Protein AF-A0A4Z1B944-F1 (afdb_monomer)

Structure (mmCIF, N/CA/C/O backbone):
data_AF-A0A4Z1B944-F1
#
_entry.id   AF-A0A4Z1B944-F1
#
loop_
_atom_site.group_PDB
_atom_site.id
_atom_site.type_symbol
_atom_site.label_atom_id
_atom_site.label_alt_id
_atom_site.label_comp_id
_atom_site.label_asym_id
_atom_site.label_entity_id
_atom_site.label_seq_id
_atom_site.pdbx_PDB_ins_code
_atom_site.Cartn_x
_atom_site.Cartn_y
_atom_site.Cartn_z
_atom_site.occupancy
_atom_site.B_iso_or_equiv
_atom_site.auth_seq_id
_atom_site.auth_comp_id
_atom_site.auth_asym_id
_atom_site.auth_atom_id
_atom_site.pdbx_PDB_model_num
ATOM 1 N N . MET A 1 1 ? 52.111 21.636 -16.988 1.00 40.91 1 MET A N 1
ATOM 2 C CA . MET A 1 1 ? 52.783 22.105 -15.747 1.00 40.91 1 MET A CA 1
ATOM 3 C C . MET A 1 1 ? 52.679 23.629 -15.732 1.00 40.91 1 MET A C 1
ATOM 5 O O . MET A 1 1 ? 53.095 24.217 -16.707 1.00 40.91 1 MET A O 1
ATOM 9 N N . ARG A 1 2 ? 52.108 24.348 -14.763 1.00 42.19 2 ARG A N 1
ATOM 10 C CA . ARG A 1 2 ? 51.912 24.125 -13.325 1.00 42.19 2 ARG A CA 1
ATOM 11 C C . ARG A 1 2 ? 50.627 24.840 -12.869 1.00 42.19 2 ARG A C 1
ATOM 13 O O . ARG A 1 2 ? 50.362 25.952 -13.312 1.00 42.19 2 ARG A O 1
ATOM 20 N N . LEU A 1 3 ? 49.875 24.197 -11.973 1.00 45.84 3 LEU A N 1
ATOM 21 C CA . LEU A 1 3 ? 48.738 24.777 -11.255 1.00 45.84 3 LEU A CA 1
ATOM 22 C C . LEU A 1 3 ? 49.198 25.938 -10.361 1.00 45.84 3 LEU A C 1
ATOM 24 O O . LEU A 1 3 ? 50.212 25.815 -9.671 1.00 45.84 3 LEU A O 1
ATOM 28 N N . LYS A 1 4 ? 48.393 27.000 -10.280 1.00 50.50 4 LYS A N 1
ATOM 29 C CA . LYS A 1 4 ? 48.395 27.913 -9.133 1.00 50.50 4 LYS A CA 1
ATOM 30 C C . LYS A 1 4 ? 47.084 27.735 -8.374 1.00 50.50 4 LYS A C 1
ATOM 32 O O . LYS A 1 4 ? 46.010 28.008 -8.894 1.00 50.50 4 LYS A O 1
ATOM 37 N N . LYS A 1 5 ? 47.222 27.202 -7.161 1.00 49.44 5 LYS A N 1
ATOM 38 C CA . LYS A 1 5 ? 46.188 27.091 -6.133 1.00 49.44 5 LYS A CA 1
ATOM 39 C C . LYS A 1 5 ? 45.919 28.485 -5.565 1.00 49.44 5 LYS A C 1
ATOM 41 O O . LYS A 1 5 ? 46.875 29.190 -5.248 1.00 49.44 5 LYS A O 1
ATOM 46 N N . LEU A 1 6 ? 44.653 28.835 -5.373 1.00 57.84 6 LEU A N 1
ATOM 47 C CA . LEU A 1 6 ? 44.250 29.853 -4.410 1.00 57.84 6 LEU A CA 1
ATOM 48 C C . LEU A 1 6 ? 43.337 29.176 -3.390 1.00 57.84 6 LEU A C 1
ATOM 50 O O . LEU A 1 6 ? 42.344 28.549 -3.746 1.00 57.84 6 LEU A O 1
ATOM 54 N N . LEU A 1 7 ? 43.792 29.229 -2.141 1.00 48.97 7 LEU A N 1
ATOM 55 C CA . LEU A 1 7 ? 43.131 28.720 -0.950 1.00 48.97 7 LEU A CA 1
ATOM 56 C C . LEU A 1 7 ? 41.884 29.554 -0.647 1.00 48.97 7 LEU A C 1
ATOM 58 O O . LEU A 1 7 ? 41.978 30.772 -0.511 1.00 48.97 7 LEU A O 1
ATOM 62 N N . SER A 1 8 ? 40.751 28.881 -0.474 1.00 58.03 8 SER A N 1
ATOM 63 C CA . SER A 1 8 ? 39.552 29.439 0.150 1.00 58.03 8 SER A CA 1
ATOM 64 C C . SER A 1 8 ? 39.583 29.100 1.640 1.00 58.03 8 SER A C 1
ATOM 66 O O . SER A 1 8 ? 39.723 27.937 2.015 1.00 58.03 8 SER A O 1
ATOM 68 N N . ILE A 1 9 ? 39.501 30.133 2.473 1.00 52.28 9 ILE A N 1
ATOM 69 C CA . ILE A 1 9 ? 39.385 30.059 3.931 1.00 52.28 9 ILE A CA 1
ATOM 70 C C . ILE A 1 9 ? 37.913 30.292 4.310 1.00 52.28 9 ILE A C 1
ATOM 72 O O . ILE A 1 9 ? 37.247 31.109 3.673 1.00 52.28 9 ILE A O 1
ATOM 76 N N . SER A 1 10 ? 37.494 29.621 5.393 1.00 48.88 10 SER A N 1
ATOM 77 C CA . SER A 1 10 ? 36.241 29.756 6.168 1.00 48.88 10 SER A CA 1
ATOM 78 C C . SER A 1 10 ? 35.060 28.913 5.662 1.00 48.88 10 SER A C 1
ATOM 80 O O . SER A 1 10 ? 34.832 28.826 4.468 1.00 48.88 10 SER A O 1
ATOM 82 N N . LEU A 1 11 ? 34.250 28.260 6.504 1.00 43.88 11 LEU A N 1
ATOM 83 C CA . LEU A 1 11 ? 33.809 28.645 7.846 1.00 43.88 11 LEU A CA 1
ATOM 84 C C . LEU A 1 11 ? 33.326 27.404 8.639 1.00 43.88 11 LEU A C 1
ATOM 86 O O . LEU A 1 11 ? 32.812 26.450 8.063 1.00 43.88 11 LEU A O 1
ATOM 90 N N . LEU A 1 12 ? 33.519 27.447 9.957 1.00 50.91 12 LEU A N 1
ATOM 91 C CA . LEU A 1 12 ? 33.160 26.447 10.972 1.00 50.91 12 LEU A CA 1
ATOM 92 C C . LEU A 1 12 ? 31.672 26.062 10.979 1.00 50.91 12 LEU A C 1
ATOM 94 O O . LEU A 1 12 ? 30.830 26.938 10.836 1.00 50.91 12 LEU A O 1
ATOM 98 N N . LEU A 1 13 ? 31.370 24.808 11.336 1.00 44.41 13 LEU A N 1
ATOM 99 C CA . LEU A 1 13 ? 30.274 24.476 12.256 1.00 44.41 13 LEU A CA 1
ATOM 100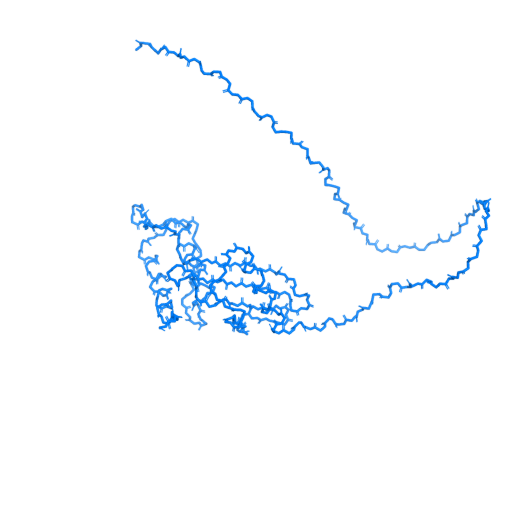 C C . LEU A 1 13 ? 30.608 23.151 12.967 1.00 44.41 13 LEU A C 1
ATOM 102 O O . LEU A 1 13 ? 30.476 22.062 12.416 1.00 44.41 13 LEU A O 1
ATOM 106 N N . SER A 1 14 ? 31.103 23.253 14.196 1.00 57.88 14 SER A N 1
ATOM 107 C CA . SER A 1 14 ? 31.238 22.128 15.118 1.00 57.88 14 SER A CA 1
ATOM 108 C C . SER A 1 14 ? 29.861 21.774 15.671 1.00 57.88 14 SER A C 1
ATOM 110 O O . SER A 1 14 ? 29.307 22.529 16.471 1.00 57.88 14 SER A O 1
ATOM 112 N N . VAL A 1 15 ? 29.319 20.631 15.255 1.00 56.72 15 VAL A N 1
ATOM 113 C CA . VAL A 1 15 ? 28.165 20.018 15.915 1.00 56.72 15 VAL A CA 1
ATOM 114 C C . VAL A 1 15 ? 28.678 19.236 17.121 1.00 56.72 15 VAL A C 1
ATOM 116 O O . VAL A 1 15 ? 29.420 18.265 16.985 1.00 56.72 15 VAL A O 1
ATOM 119 N N . PHE A 1 16 ? 28.295 19.707 18.305 1.00 47.66 16 PHE A N 1
ATOM 120 C CA . PHE A 1 16 ? 28.357 18.959 19.553 1.00 47.66 16 PHE A CA 1
ATOM 121 C C . PHE A 1 16 ? 27.525 17.676 19.408 1.00 47.66 16 PHE A C 1
ATOM 123 O O . PHE A 1 16 ? 26.306 17.743 19.267 1.00 47.66 16 PHE A O 1
ATOM 130 N N . LEU A 1 17 ? 28.170 16.510 19.471 1.00 46.44 17 LEU A N 1
ATOM 131 C CA . LEU A 1 17 ? 27.491 15.245 19.745 1.00 46.44 17 LEU A CA 1
ATOM 132 C C . LEU A 1 17 ? 27.336 15.123 21.263 1.00 46.44 17 LEU A C 1
ATOM 134 O O . LEU A 1 17 ? 28.239 14.667 21.959 1.00 46.44 17 LEU A O 1
ATOM 138 N N . GLY A 1 18 ? 26.200 15.597 21.765 1.00 42.88 18 GLY A N 1
ATOM 139 C CA . GLY A 1 18 ? 25.709 15.304 23.105 1.00 42.88 18 GLY A CA 1
ATOM 140 C C . GLY A 1 18 ? 24.443 14.461 23.001 1.00 42.88 18 GLY A C 1
ATOM 141 O O . GLY A 1 18 ? 23.382 14.993 22.697 1.00 42.88 18 GLY A O 1
ATOM 142 N N . ALA A 1 19 ? 24.568 13.160 23.240 1.00 37.91 19 ALA A N 1
ATOM 143 C CA . ALA A 1 19 ? 23.482 12.259 23.626 1.00 37.91 19 ALA A CA 1
ATOM 144 C C . ALA A 1 19 ? 24.156 11.102 24.381 1.00 37.91 19 ALA A C 1
ATOM 146 O O . ALA A 1 19 ? 24.965 10.380 23.809 1.00 37.91 19 ALA A O 1
ATOM 147 N N . CYS A 1 20 ? 24.138 11.147 25.712 1.00 44.53 20 CYS A N 1
ATOM 148 C CA . CYS A 1 20 ? 23.136 10.498 26.562 1.00 44.53 20 CYS A CA 1
ATOM 149 C C . CYS A 1 20 ? 23.280 8.974 26.520 1.00 44.53 20 CYS A C 1
ATOM 151 O O . CYS A 1 20 ? 22.846 8.316 25.578 1.00 44.53 20 CYS A O 1
ATOM 153 N N . ASP A 1 21 ? 23.901 8.460 27.582 1.00 32.16 21 ASP A N 1
ATOM 154 C CA . ASP A 1 21 ? 23.993 7.053 27.942 1.00 32.16 21 ASP A CA 1
ATOM 155 C C . ASP A 1 21 ? 22.630 6.358 27.813 1.00 32.16 21 ASP A C 1
ATOM 157 O O . ASP A 1 21 ? 21.693 6.634 28.565 1.00 32.16 21 ASP A O 1
ATOM 161 N N . ILE A 1 22 ? 22.522 5.418 26.874 1.00 40.22 22 ILE A N 1
ATOM 162 C CA . ILE A 1 22 ? 21.439 4.436 26.870 1.00 40.22 22 ILE A CA 1
ATOM 163 C C . ILE A 1 22 ? 21.861 3.331 27.840 1.00 40.22 22 ILE A C 1
ATOM 165 O O . ILE A 1 22 ? 22.615 2.421 27.498 1.00 40.22 22 ILE A O 1
ATOM 169 N N . ASN A 1 23 ? 21.385 3.443 29.078 1.00 33.53 23 ASN A N 1
ATOM 170 C CA . ASN A 1 23 ? 21.463 2.389 30.079 1.00 33.53 23 ASN A CA 1
ATOM 171 C C . ASN A 1 23 ? 20.449 1.291 29.721 1.00 33.53 23 ASN A C 1
ATOM 173 O O . ASN A 1 23 ? 19.260 1.405 30.018 1.00 33.53 23 ASN A O 1
ATOM 177 N N . ILE A 1 24 ? 20.910 0.240 29.043 1.00 39.97 24 ILE A N 1
ATOM 178 C CA . ILE A 1 24 ? 20.121 -0.975 28.829 1.00 39.97 24 ILE A CA 1
ATOM 179 C C . ILE A 1 24 ? 20.246 -1.812 30.104 1.00 39.97 24 ILE A C 1
ATOM 181 O O . ILE A 1 24 ? 21.162 -2.627 30.228 1.00 39.97 24 ILE A O 1
ATOM 185 N N . ASN A 1 25 ? 19.335 -1.612 31.058 1.00 33.44 25 ASN A N 1
ATOM 186 C CA . ASN A 1 25 ? 19.189 -2.555 32.159 1.00 33.44 25 ASN A CA 1
ATOM 187 C C . ASN A 1 25 ? 18.449 -3.799 31.645 1.00 33.44 25 ASN A C 1
ATOM 189 O O . ASN A 1 25 ? 17.226 -3.821 31.510 1.00 33.44 25 ASN A O 1
ATOM 193 N N . LEU A 1 26 ? 19.231 -4.815 31.287 1.00 40.50 26 LEU A N 1
ATOM 194 C CA . LEU A 1 26 ? 18.768 -6.149 30.938 1.00 40.50 26 LEU A CA 1
ATOM 195 C C . LEU A 1 26 ? 18.626 -6.968 32.227 1.00 40.50 26 LEU A C 1
ATOM 197 O O . LEU A 1 26 ? 19.479 -7.802 32.535 1.00 40.50 26 LEU A O 1
ATOM 201 N N . ASP A 1 27 ? 17.540 -6.757 32.967 1.00 34.81 27 ASP A N 1
ATOM 202 C CA . ASP A 1 27 ? 17.209 -7.619 34.100 1.00 34.81 27 ASP A CA 1
ATOM 203 C C . ASP A 1 27 ? 16.573 -8.924 33.598 1.00 34.81 27 ASP A C 1
ATOM 205 O O . ASP A 1 27 ? 15.367 -9.065 33.397 1.00 34.81 27 ASP A O 1
ATOM 209 N N . LYS A 1 28 ? 17.438 -9.923 33.403 1.00 40.78 28 LYS A N 1
ATOM 210 C CA . LYS A 1 28 ? 17.075 -11.331 33.577 1.00 40.78 28 LYS A CA 1
ATOM 211 C C . LYS A 1 28 ? 16.756 -11.533 35.052 1.00 40.78 28 LYS A C 1
ATOM 213 O O . LYS A 1 28 ? 17.657 -11.391 35.871 1.00 40.78 28 LYS A O 1
ATOM 218 N N . ASN A 1 29 ? 15.567 -12.031 35.384 1.00 32.91 29 ASN A N 1
ATOM 219 C CA . ASN A 1 29 ? 15.458 -12.817 36.606 1.00 32.91 29 ASN A CA 1
ATOM 220 C C . ASN A 1 29 ? 14.535 -14.029 36.477 1.00 32.91 29 ASN A C 1
ATOM 222 O O . ASN A 1 29 ? 13.344 -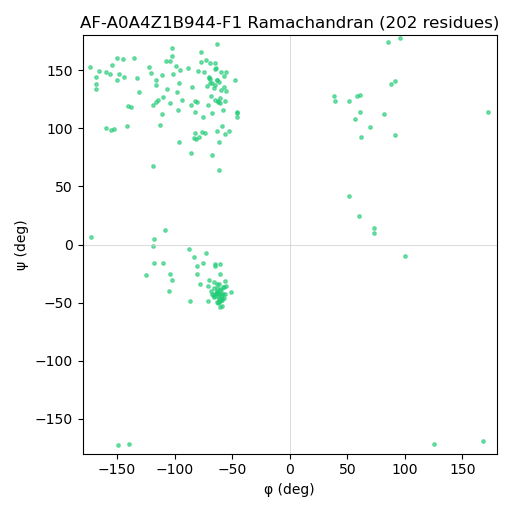13.934 36.193 1.00 32.91 29 ASN A O 1
ATOM 226 N N . LYS A 1 30 ? 15.166 -15.186 36.692 1.00 33.06 30 LYS A N 1
ATOM 227 C CA . LYS A 1 30 ? 14.568 -16.473 37.037 1.00 33.06 30 LYS A CA 1
ATOM 228 C C . LYS A 1 30 ? 14.374 -16.502 38.559 1.00 33.06 30 LYS A C 1
ATOM 230 O O . LYS A 1 30 ? 15.312 -16.187 39.272 1.00 33.06 30 LYS A O 1
ATOM 235 N N . ASN A 1 31 ? 13.195 -16.964 38.977 1.00 30.42 31 ASN A N 1
ATOM 236 C CA . ASN A 1 31 ? 12.833 -17.726 40.185 1.00 30.42 31 ASN A CA 1
ATOM 237 C C . ASN A 1 31 ? 13.472 -17.451 41.567 1.00 30.42 31 ASN A C 1
ATOM 239 O O . ASN A 1 31 ? 14.672 -17.606 41.747 1.00 30.42 31 ASN A O 1
ATOM 243 N N . ASN A 1 32 ? 12.552 -17.262 42.531 1.00 35.16 32 ASN A N 1
ATOM 244 C CA . ASN A 1 32 ? 12.474 -17.751 43.924 1.00 35.16 32 ASN A CA 1
ATOM 245 C C . ASN A 1 32 ? 13.743 -17.825 44.792 1.00 35.16 32 ASN A C 1
ATOM 247 O O . ASN A 1 32 ? 14.625 -18.628 44.523 1.00 35.16 32 ASN A O 1
ATOM 251 N N . ASP A 1 33 ? 13.711 -17.160 45.957 1.00 29.45 33 ASP A N 1
ATOM 252 C CA . ASP A 1 33 ? 13.521 -17.857 47.244 1.00 29.45 33 ASP A CA 1
ATOM 253 C C . ASP A 1 33 ? 13.354 -16.905 48.450 1.00 29.45 33 ASP A C 1
ATOM 255 O O . ASP A 1 33 ? 13.816 -15.766 48.466 1.00 29.45 33 ASP A O 1
ATOM 259 N N . ASN A 1 34 ? 12.639 -17.415 49.458 1.00 34.81 34 ASN A N 1
ATOM 260 C CA . ASN A 1 34 ? 12.283 -16.810 50.747 1.00 34.81 34 ASN A CA 1
ATOM 261 C C . ASN A 1 34 ? 13.479 -16.634 51.711 1.00 34.81 34 ASN A C 1
ATOM 263 O O . ASN A 1 34 ? 14.240 -17.584 51.870 1.00 34.81 34 ASN A O 1
ATOM 267 N N . ASN A 1 35 ? 13.544 -15.529 52.480 1.00 29.84 35 ASN A N 1
ATOM 268 C CA . ASN A 1 35 ? 13.638 -15.522 53.966 1.00 29.84 35 ASN A CA 1
ATOM 269 C C . ASN A 1 35 ? 13.881 -14.112 54.576 1.00 29.84 35 ASN A C 1
ATOM 271 O O . ASN A 1 35 ? 14.939 -13.522 54.410 1.00 29.84 35 ASN A O 1
ATOM 275 N N . THR A 1 36 ? 12.883 -13.620 55.316 1.00 29.28 36 THR A N 1
ATOM 276 C CA . THR A 1 36 ? 12.874 -13.343 56.775 1.00 29.28 36 THR A CA 1
ATOM 277 C C . THR A 1 36 ? 13.974 -12.502 57.483 1.00 29.28 36 THR A C 1
ATOM 279 O O . THR A 1 36 ? 15.119 -12.919 57.593 1.00 29.28 36 THR A O 1
ATOM 282 N N . GLN A 1 37 ? 13.479 -11.438 58.159 1.00 28.20 37 GLN A N 1
ATOM 283 C CA . GLN A 1 37 ? 13.864 -10.810 59.461 1.00 28.20 37 GLN A CA 1
ATOM 284 C C . GLN A 1 37 ? 15.050 -9.816 59.559 1.00 28.20 37 GLN A C 1
ATOM 286 O O . GLN A 1 37 ? 16.200 -10.171 59.358 1.00 28.20 37 GLN A O 1
ATOM 291 N N . GLN A 1 38 ? 14.738 -8.531 59.841 1.00 27.83 38 GLN A N 1
ATOM 292 C CA . GLN A 1 38 ? 14.872 -7.783 61.134 1.00 27.83 38 GLN A CA 1
ATOM 293 C C . GLN A 1 38 ? 16.233 -7.054 61.260 1.00 27.83 38 GLN A C 1
ATOM 295 O O . GLN A 1 38 ? 17.243 -7.603 60.864 1.00 27.83 38 GLN A O 1
ATOM 300 N N . ASN A 1 39 ? 16.405 -5.833 61.786 1.00 27.39 39 ASN A N 1
ATOM 301 C CA . ASN A 1 39 ? 15.624 -4.972 62.680 1.00 27.39 39 ASN A CA 1
ATOM 302 C C . ASN A 1 39 ? 16.197 -3.526 62.643 1.00 27.39 39 ASN A C 1
ATOM 304 O O . ASN A 1 39 ? 17.407 -3.376 62.536 1.00 27.39 39 ASN A O 1
ATOM 308 N N . GLN A 1 40 ? 15.317 -2.530 62.852 1.00 30.03 40 GLN A N 1
ATOM 309 C CA . GLN A 1 40 ? 15.469 -1.286 63.657 1.00 30.03 40 GLN A CA 1
ATOM 310 C C . GLN A 1 40 ? 16.610 -0.291 63.312 1.00 30.03 40 GLN A C 1
ATOM 312 O O . GLN A 1 40 ? 17.776 -0.641 63.274 1.00 30.03 40 GLN A O 1
ATOM 317 N N . GLN A 1 41 ? 16.351 1.009 63.114 1.00 30.34 41 GLN A N 1
ATOM 318 C CA . GLN A 1 41 ? 15.897 1.942 64.157 1.00 30.34 41 GLN A CA 1
ATOM 319 C C . GLN A 1 41 ? 15.141 3.166 63.608 1.00 30.34 41 GLN A C 1
ATOM 321 O O . GLN A 1 41 ? 15.429 3.687 62.534 1.00 30.34 41 GLN A O 1
ATOM 326 N N . GLN A 1 42 ? 14.176 3.605 64.418 1.00 29.70 42 GLN A N 1
ATOM 327 C CA . GLN A 1 42 ? 13.263 4.734 64.249 1.00 29.70 42 GLN A CA 1
ATOM 328 C C . GLN A 1 42 ? 13.833 6.055 64.788 1.00 29.70 42 GLN A C 1
ATOM 330 O O . GLN A 1 42 ? 14.473 6.053 65.836 1.00 29.70 42 GLN A O 1
ATOM 335 N N . THR A 1 43 ? 13.379 7.161 64.188 1.00 25.70 43 THR A N 1
ATOM 336 C CA . THR A 1 43 ? 12.860 8.367 64.880 1.00 25.70 43 THR A CA 1
ATOM 337 C C . THR A 1 43 ? 11.989 9.141 63.866 1.00 25.70 43 THR A C 1
ATOM 339 O O . THR A 1 43 ? 12.506 9.603 62.857 1.00 25.70 43 THR A O 1
ATOM 342 N N . SER A 1 44 ? 10.649 9.042 63.883 1.00 27.45 44 SER A N 1
ATOM 343 C CA . SER A 1 44 ? 9.650 9.808 64.679 1.00 27.45 44 SER A CA 1
ATOM 344 C C . SER A 1 44 ? 9.687 11.319 64.368 1.00 27.45 44 SER A C 1
ATOM 346 O O . SER A 1 44 ? 10.687 11.962 64.655 1.00 27.45 44 SER A O 1
ATOM 348 N N . ASN A 1 45 ? 8.659 11.958 63.784 1.00 26.62 45 ASN A N 1
ATOM 349 C CA . ASN A 1 45 ? 7.306 12.102 64.344 1.00 26.62 45 ASN A CA 1
ATOM 350 C C . ASN A 1 45 ? 6.247 12.640 63.345 1.00 26.62 45 ASN A C 1
ATOM 352 O O . ASN A 1 45 ? 6.526 13.597 62.633 1.00 26.62 45 ASN A O 1
ATOM 356 N N . ASN A 1 46 ? 5.020 12.102 63.494 1.00 28.69 46 ASN A N 1
ATOM 357 C CA . ASN A 1 46 ? 3.675 12.719 63.394 1.00 28.69 46 ASN A CA 1
ATOM 358 C C . ASN A 1 46 ? 3.225 13.357 62.054 1.00 28.69 46 ASN A C 1
ATOM 360 O O . ASN A 1 46 ? 3.888 14.237 61.537 1.00 28.69 46 ASN A O 1
ATOM 364 N N . GLN A 1 47 ? 2.054 13.054 61.469 1.00 28.73 47 GLN A N 1
ATOM 365 C CA . GLN A 1 47 ? 0.781 12.602 62.053 1.00 28.73 47 GLN A CA 1
ATOM 366 C C . GLN A 1 47 ? -0.203 12.109 60.954 1.00 28.73 47 GLN A C 1
ATOM 368 O O . GLN A 1 47 ? -0.360 12.776 59.940 1.00 28.73 47 GLN A O 1
ATOM 373 N N . ASN A 1 48 ? -0.886 10.987 61.241 1.00 25.66 48 ASN A N 1
ATOM 374 C CA . ASN A 1 48 ? -2.248 10.552 60.853 1.00 25.66 48 ASN A CA 1
ATOM 375 C C . ASN A 1 48 ? -2.678 10.456 59.369 1.00 25.66 48 ASN A C 1
ATOM 377 O O . ASN A 1 48 ? -2.842 11.450 58.678 1.00 25.66 48 ASN A O 1
ATOM 381 N N . GLN A 1 49 ? -2.833 9.229 58.845 1.00 28.33 49 GLN A N 1
ATOM 382 C CA . GLN A 1 49 ? -4.047 8.367 58.852 1.00 28.33 49 GLN A CA 1
ATOM 383 C C . GLN A 1 49 ? -4.929 8.585 57.605 1.00 28.33 49 GLN A C 1
ATOM 385 O O . GLN A 1 49 ? -5.812 9.430 57.607 1.00 28.33 49 GLN A O 1
ATOM 390 N N . ASN A 1 50 ? -4.755 7.776 56.556 1.00 31.08 50 ASN A N 1
ATOM 391 C CA . ASN A 1 50 ? -5.535 6.547 56.392 1.00 31.08 50 ASN A CA 1
ATOM 392 C C . ASN A 1 50 ? -4.919 5.688 55.280 1.00 31.08 50 ASN A C 1
ATOM 394 O O . ASN A 1 50 ? -4.535 6.185 54.224 1.00 31.08 50 ASN A O 1
ATOM 398 N N . VAL A 1 51 ? -4.786 4.401 55.569 1.00 33.81 51 VAL A N 1
ATOM 399 C CA . VAL A 1 51 ? -4.313 3.376 54.647 1.00 33.81 51 VAL A CA 1
ATOM 400 C C . VAL A 1 51 ? -5.497 2.953 53.796 1.00 33.81 51 VAL A C 1
ATOM 402 O O . VAL A 1 51 ? -6.474 2.456 54.337 1.00 33.81 51 VAL A O 1
ATOM 405 N N . GLU A 1 52 ? -5.366 3.054 52.482 1.00 32.12 52 GLU A N 1
ATOM 406 C CA . GLU A 1 52 ? -5.781 1.958 51.618 1.00 32.12 52 GLU A CA 1
ATOM 407 C C . GLU A 1 52 ? -4.761 1.859 50.491 1.00 32.12 52 GLU A C 1
ATOM 409 O O . GLU A 1 52 ? -4.697 2.670 49.569 1.00 32.12 52 GLU A O 1
ATOM 414 N N . ASN A 1 53 ? -3.882 0.870 50.661 1.00 32.69 53 ASN A N 1
ATOM 415 C CA . ASN A 1 53 ? -3.063 0.303 49.609 1.00 32.69 53 ASN A CA 1
ATOM 416 C C . ASN A 1 53 ? -4.007 -0.086 48.470 1.00 32.69 53 ASN A C 1
ATOM 418 O O . ASN A 1 53 ? -4.618 -1.157 48.501 1.00 32.69 53 ASN A O 1
ATOM 422 N N . GLY A 1 54 ? -4.110 0.783 47.469 1.00 32.03 54 GLY A N 1
ATOM 423 C CA . GLY A 1 54 ? -4.546 0.397 46.143 1.00 32.03 54 GLY A CA 1
ATOM 424 C C . GLY A 1 54 ? -3.533 -0.609 45.626 1.00 32.03 54 GLY A C 1
ATOM 425 O O . GLY A 1 54 ? -2.528 -0.247 45.021 1.00 32.03 54 GLY A O 1
ATOM 426 N N . THR A 1 55 ? -3.775 -1.881 45.925 1.00 36.44 55 THR A N 1
ATOM 427 C CA . THR A 1 55 ? -3.268 -2.986 45.128 1.00 36.44 55 THR A CA 1
ATOM 428 C C . THR A 1 55 ? -3.554 -2.597 43.688 1.00 36.44 55 THR A C 1
ATOM 430 O O . THR A 1 55 ? -4.710 -2.440 43.298 1.00 36.44 55 THR A O 1
ATOM 433 N N . SER A 1 56 ? -2.503 -2.352 42.904 1.00 41.03 56 SER A N 1
ATOM 434 C CA . SER A 1 56 ? -2.619 -2.277 41.454 1.00 41.03 56 SER A CA 1
ATOM 435 C C . SER A 1 56 ? -2.955 -3.686 40.994 1.00 41.03 56 SER A C 1
ATOM 437 O O . SER A 1 56 ? -2.101 -4.460 40.572 1.00 41.03 56 SER A O 1
ATOM 439 N N . GLN A 1 57 ? -4.216 -4.048 41.195 1.00 36.22 57 GLN A N 1
ATOM 440 C CA . GLN A 1 57 ? -4.849 -5.164 40.553 1.00 36.22 57 GLN A CA 1
ATOM 441 C C . GLN A 1 57 ? -4.719 -4.813 39.080 1.00 36.22 57 GLN A C 1
ATOM 443 O O . GLN A 1 57 ? -5.363 -3.888 38.587 1.00 36.22 57 GLN A O 1
ATOM 448 N N . SER A 1 58 ? -3.761 -5.459 38.417 1.00 39.25 58 SER A N 1
ATOM 449 C CA . SER A 1 58 ? -3.744 -5.528 36.970 1.00 39.25 58 SER A CA 1
ATOM 450 C C . SER A 1 58 ? -5.097 -6.122 36.614 1.00 39.25 58 SER A C 1
ATOM 452 O O . SER A 1 58 ? -5.330 -7.324 36.746 1.00 39.25 58 SER A O 1
ATOM 454 N N . ASN A 1 59 ? -6.047 -5.239 36.315 1.00 36.41 59 ASN A N 1
ATOM 455 C CA . ASN A 1 59 ? -7.279 -5.623 35.686 1.00 36.41 59 ASN A CA 1
ATOM 456 C C . ASN A 1 59 ? -6.824 -6.169 34.341 1.00 36.41 59 ASN A C 1
ATOM 458 O O . ASN A 1 59 ? -6.595 -5.410 33.402 1.00 36.41 59 ASN A O 1
ATOM 462 N N . ASN A 1 60 ? -6.702 -7.491 34.257 1.00 42.91 60 ASN A N 1
ATOM 463 C CA . ASN A 1 60 ? -6.928 -8.218 33.022 1.00 42.91 60 ASN A CA 1
ATOM 464 C C . ASN A 1 60 ? -8.397 -7.977 32.631 1.00 42.91 60 ASN A C 1
ATOM 466 O O . ASN A 1 60 ? -9.228 -8.877 32.685 1.00 42.91 60 ASN A O 1
ATOM 470 N N . GLN A 1 61 ? -8.753 -6.726 32.330 1.00 52.25 61 GLN A N 1
ATOM 471 C CA . GLN A 1 61 ? -9.855 -6.466 31.435 1.00 52.25 61 GLN A CA 1
ATOM 472 C C . GLN A 1 61 ? -9.344 -6.974 30.101 1.00 52.25 61 GLN A C 1
ATOM 474 O O . GLN A 1 61 ? -8.380 -6.429 29.564 1.00 52.25 61 GLN A O 1
ATOM 479 N N . GLU A 1 62 ? -9.960 -8.045 29.604 1.00 61.34 62 GLU A N 1
ATOM 480 C CA . GLU A 1 62 ? -9.955 -8.298 28.172 1.00 61.34 62 GLU A CA 1
ATOM 481 C C . GLU A 1 62 ? -10.287 -6.965 27.506 1.00 61.34 62 GLU A C 1
ATOM 483 O O . GLU A 1 62 ? -11.364 -6.393 27.702 1.00 61.34 62 GLU A O 1
ATOM 488 N N . SER A 1 63 ? -9.282 -6.395 26.845 1.00 79.19 63 SER A N 1
ATOM 489 C CA . SER A 1 63 ? -9.475 -5.185 26.076 1.00 79.19 63 SER A CA 1
ATOM 490 C C . SER A 1 63 ? -10.499 -5.534 25.008 1.00 79.19 63 SER A C 1
ATOM 492 O O . SER A 1 63 ? -10.295 -6.477 24.246 1.00 79.19 63 SER A O 1
ATOM 494 N N . ASN A 1 64 ? -11.623 -4.824 24.972 1.00 92.44 64 ASN A N 1
ATOM 495 C CA . ASN A 1 64 ? -12.542 -4.982 23.857 1.00 92.44 64 ASN A CA 1
ATOM 496 C C . ASN A 1 64 ? -11.882 -4.388 22.603 1.00 92.44 64 ASN A C 1
ATOM 498 O O . ASN A 1 64 ? -11.297 -3.304 22.696 1.00 92.44 64 ASN A O 1
ATOM 502 N N . PRO A 1 65 ? -12.005 -5.042 21.434 1.00 96.44 65 PRO A N 1
ATOM 503 C CA . PRO A 1 65 ? -11.613 -4.455 20.163 1.00 96.44 65 PRO A CA 1
ATOM 504 C C . PRO A 1 65 ? -12.144 -3.029 19.989 1.00 96.44 65 PRO A C 1
ATOM 506 O O . PRO A 1 65 ? -13.293 -2.735 20.335 1.00 96.44 65 PRO A O 1
ATOM 509 N N . ILE A 1 66 ? -11.340 -2.148 19.399 1.00 97.88 66 ILE A N 1
ATOM 510 C CA . ILE A 1 66 ? -11.826 -0.850 18.940 1.00 97.88 66 ILE A CA 1
ATOM 511 C C . ILE A 1 66 ? -12.841 -1.043 17.807 1.00 97.88 66 ILE A C 1
ATOM 513 O O . ILE A 1 66 ? -12.771 -2.004 17.038 1.00 97.88 66 ILE A O 1
ATOM 517 N N . SER A 1 67 ? -13.788 -0.112 17.684 1.00 98.00 67 SER A N 1
ATOM 518 C CA . SER A 1 67 ? -14.705 -0.101 16.545 1.00 98.00 67 SER A CA 1
ATOM 519 C C . SER A 1 67 ? -13.977 0.272 15.252 1.00 98.00 67 SER A C 1
ATOM 521 O O . SER A 1 67 ? -12.962 0.972 15.272 1.00 98.00 67 SER A O 1
ATOM 523 N N . ILE A 1 68 ? -14.538 -0.142 14.113 1.00 98.38 68 ILE A N 1
ATOM 524 C CA . ILE A 1 68 ? -14.034 0.259 12.793 1.00 98.38 68 ILE A CA 1
ATOM 525 C C . ILE A 1 68 ? -14.094 1.780 12.618 1.00 98.38 68 ILE A C 1
ATOM 527 O O . ILE A 1 68 ? -13.145 2.357 12.103 1.00 98.38 68 ILE A O 1
ATOM 531 N N . ASP A 1 69 ? -15.139 2.444 13.114 1.00 98.38 69 ASP A N 1
ATOM 532 C CA . ASP A 1 69 ? -15.231 3.910 13.063 1.00 98.38 69 ASP A CA 1
ATOM 533 C C . ASP A 1 69 ? -14.089 4.573 13.842 1.00 98.38 69 ASP A C 1
ATOM 535 O O . ASP A 1 69 ? -13.450 5.497 13.347 1.00 98.38 69 ASP A O 1
ATOM 539 N N . LYS A 1 70 ? -13.747 4.048 15.029 1.00 98.31 70 LYS A N 1
ATOM 540 C CA . LYS A 1 70 ? -12.593 4.538 15.793 1.00 98.31 70 LYS A CA 1
ATOM 541 C C . LYS A 1 70 ? -11.283 4.302 15.035 1.00 98.31 70 LYS A C 1
ATOM 543 O O . LYS A 1 70 ? -10.422 5.175 15.034 1.00 98.31 70 LYS A O 1
ATOM 548 N N . ALA A 1 71 ? -11.131 3.150 14.382 1.00 98.50 71 ALA A N 1
ATOM 549 C CA . ALA A 1 71 ? -9.961 2.852 13.558 1.00 98.50 71 ALA A CA 1
ATOM 550 C C . ALA A 1 71 ? -9.840 3.797 12.348 1.00 98.50 71 ALA A C 1
ATOM 552 O O . ALA A 1 71 ? -8.745 4.286 12.063 1.00 98.50 71 ALA A O 1
ATOM 553 N N . LYS A 1 72 ? -10.954 4.099 11.667 1.00 98.56 72 LYS A N 1
ATOM 554 C CA . LYS A 1 72 ? -10.998 5.069 10.564 1.00 98.56 72 LYS A CA 1
ATOM 555 C C . LYS A 1 72 ? -10.635 6.471 11.033 1.00 98.56 72 LYS A C 1
ATOM 557 O O . LYS A 1 72 ? -9.807 7.099 10.388 1.00 98.56 72 LYS A O 1
ATOM 562 N N . ASN A 1 73 ? -11.166 6.919 12.168 1.00 98.31 73 ASN A N 1
ATOM 563 C CA . ASN A 1 73 ? -10.836 8.227 12.726 1.00 98.31 73 ASN A CA 1
ATOM 564 C C . ASN A 1 73 ? -9.339 8.358 13.065 1.00 98.31 73 ASN A C 1
ATOM 566 O O . ASN A 1 73 ? -8.693 9.301 12.618 1.00 98.31 73 ASN A O 1
ATOM 570 N N . ILE A 1 74 ? -8.753 7.365 13.752 1.00 98.31 74 ILE A N 1
ATOM 571 C CA . ILE A 1 74 ? -7.303 7.330 14.026 1.00 98.31 74 ILE A CA 1
ATOM 572 C C . ILE A 1 74 ? -6.504 7.387 12.717 1.00 98.31 74 ILE A C 1
ATOM 574 O O . ILE A 1 74 ? -5.540 8.144 12.605 1.00 98.31 74 ILE A O 1
ATOM 578 N N . SER A 1 75 ? -6.910 6.594 11.724 1.00 97.94 75 SER A N 1
ATOM 579 C CA . SER A 1 75 ? -6.214 6.512 10.439 1.00 97.94 75 SER A CA 1
ATOM 580 C C . SER A 1 75 ? -6.302 7.821 9.653 1.00 97.94 75 SER A C 1
ATOM 582 O O . SER A 1 75 ? -5.300 8.285 9.113 1.00 97.94 75 SER A O 1
ATOM 584 N N . TYR A 1 76 ? -7.479 8.447 9.620 1.00 97.62 76 TYR A N 1
ATOM 585 C CA . TYR A 1 76 ? -7.692 9.730 8.960 1.00 97.62 76 TYR A CA 1
ATOM 586 C C . TYR A 1 76 ? -6.824 10.823 9.586 1.00 97.62 76 TYR A C 1
ATOM 588 O O . TYR A 1 76 ? -6.078 11.484 8.867 1.00 97.62 76 TYR A O 1
ATOM 596 N N . ASP A 1 77 ? -6.837 10.944 10.916 1.00 96.88 77 ASP A N 1
ATOM 597 C CA . ASP A 1 77 ? -6.030 11.923 11.650 1.00 96.88 77 ASP A CA 1
ATOM 598 C C . ASP A 1 77 ? -4.526 11.778 11.365 1.00 96.88 77 ASP A C 1
ATOM 600 O O . ASP A 1 77 ? -3.796 12.771 11.330 1.00 96.88 77 ASP A O 1
ATOM 604 N N . LEU A 1 78 ? -4.036 10.545 11.203 1.00 95.88 78 LEU A N 1
ATOM 605 C CA . LEU A 1 78 ? -2.637 10.266 10.870 1.00 95.88 78 LEU A CA 1
ATOM 606 C C . LEU A 1 78 ? -2.310 10.668 9.428 1.00 95.88 78 LEU A C 1
ATOM 608 O O . LEU A 1 78 ? -1.338 11.390 9.202 1.00 95.88 78 LEU A O 1
ATOM 612 N N . MET A 1 79 ? -3.137 10.255 8.464 1.00 94.38 79 MET A N 1
ATOM 613 C CA . MET A 1 79 ? -2.923 10.575 7.050 1.00 94.38 79 MET A CA 1
ATOM 614 C C . MET A 1 79 ? -3.062 12.081 6.772 1.00 94.38 79 MET A C 1
ATOM 616 O O . MET A 1 79 ? -2.299 12.643 5.986 1.00 94.38 79 MET A O 1
ATOM 620 N N . GLU A 1 80 ? -3.998 12.762 7.436 1.00 92.50 80 GLU A N 1
ATOM 621 C CA . GLU A 1 80 ? -4.191 14.209 7.309 1.00 92.50 80 GLU A CA 1
ATOM 622 C C . GLU A 1 80 ? -2.961 14.988 7.802 1.00 92.50 80 GLU A C 1
ATOM 624 O O . GLU A 1 80 ? -2.517 15.921 7.127 1.00 92.50 80 GLU A O 1
ATOM 629 N N . LYS A 1 81 ? -2.350 14.568 8.921 1.00 88.31 81 LYS A N 1
ATOM 630 C CA . LYS A 1 81 ? -1.148 15.207 9.489 1.00 88.31 81 LYS A CA 1
ATOM 631 C C . LYS A 1 81 ? 0.094 15.086 8.606 1.00 88.31 81 LYS A C 1
ATOM 633 O O . LYS A 1 81 ? 0.929 15.987 8.638 1.00 88.31 81 LYS A O 1
ATOM 638 N N . GLU A 1 82 ? 0.240 14.003 7.846 1.00 81.19 82 GLU A N 1
ATOM 639 C CA . GLU A 1 82 ? 1.448 13.761 7.044 1.00 81.19 82 GLU A CA 1
ATOM 640 C C . GLU A 1 82 ? 1.492 14.516 5.714 1.00 81.19 82 GLU A C 1
ATOM 642 O O . GLU A 1 82 ? 2.572 14.693 5.148 1.00 81.19 82 GLU A O 1
ATOM 647 N N . GLY A 1 83 ? 0.360 15.003 5.205 1.00 70.06 83 GLY A N 1
ATOM 648 C CA . GLY A 1 83 ? 0.382 15.666 3.901 1.00 70.06 83 GLY A CA 1
ATOM 649 C C . GLY A 1 83 ? -0.891 16.354 3.445 1.00 70.06 83 GLY A C 1
ATOM 650 O O . GLY A 1 83 ? -0.905 16.819 2.310 1.00 70.06 83 GLY A O 1
ATOM 651 N N . GLY A 1 84 ? -1.930 16.440 4.284 1.00 72.75 84 GLY A N 1
ATOM 652 C CA . GLY A 1 84 ? -3.231 16.972 3.883 1.00 72.75 84 GLY A CA 1
ATOM 653 C C . GLY A 1 84 ? -3.852 16.117 2.779 1.00 72.75 84 GLY A C 1
ATOM 654 O O . GLY A 1 84 ? -3.606 16.312 1.590 1.00 72.75 84 GLY A O 1
ATOM 655 N N . VAL A 1 85 ? -4.659 15.137 3.166 1.00 85.31 85 VAL A N 1
ATOM 656 C CA . VAL A 1 85 ? -5.346 14.273 2.204 1.00 85.31 85 VAL A CA 1
ATOM 657 C C . VAL A 1 85 ? -6.505 15.007 1.529 1.00 85.31 85 VAL A C 1
ATOM 659 O O . VAL A 1 85 ? -7.135 15.881 2.117 1.00 85.31 85 VAL A O 1
ATOM 662 N N . SER A 1 86 ? -6.799 14.664 0.272 1.00 89.44 86 SER A N 1
ATOM 663 C CA . SER A 1 86 ? -7.911 15.261 -0.487 1.00 89.44 86 SER A CA 1
ATOM 664 C C . SER A 1 86 ? -9.252 14.544 -0.293 1.00 89.44 86 SER A C 1
ATOM 666 O O . SER A 1 86 ? -10.258 14.972 -0.855 1.00 89.44 86 SER A O 1
ATOM 668 N N . PHE A 1 87 ? -9.263 13.436 0.447 1.00 91.88 87 PHE A N 1
ATOM 669 C CA . PHE A 1 87 ? -10.450 12.645 0.771 1.00 91.88 87 PHE A CA 1
ATOM 670 C C . PHE A 1 87 ? -10.927 12.932 2.198 1.00 91.88 87 PHE A C 1
ATOM 672 O O . PHE A 1 87 ? -10.230 13.584 2.970 1.00 91.88 87 PHE A O 1
ATOM 679 N N . LYS A 1 88 ? -12.117 12.446 2.552 1.00 93.88 88 LYS A N 1
ATOM 680 C CA . LYS A 1 88 ? -12.706 12.567 3.893 1.00 93.88 88 LYS A CA 1
ATOM 681 C C . LYS A 1 88 ? -12.565 11.259 4.670 1.00 93.88 88 LYS A C 1
ATOM 683 O O . LYS A 1 88 ? -12.428 10.197 4.075 1.00 93.88 88 LYS A O 1
ATOM 688 N N . GLU A 1 89 ? -12.705 11.315 5.996 1.00 95.00 89 GLU A N 1
ATOM 689 C CA . GLU A 1 89 ? -12.692 10.124 6.868 1.00 95.00 89 GLU A CA 1
ATOM 690 C C . GLU A 1 89 ? -13.663 9.029 6.388 1.00 95.00 89 GLU A C 1
ATOM 692 O O . GLU A 1 89 ? -13.323 7.848 6.370 1.00 95.00 89 GLU A O 1
ATOM 697 N N . GLY A 1 90 ? -14.857 9.427 5.935 1.00 95.19 90 GLY A N 1
ATOM 698 C CA . GLY A 1 90 ? -15.878 8.502 5.436 1.00 95.19 90 GLY A CA 1
ATOM 699 C C . GLY A 1 90 ? -15.489 7.739 4.166 1.00 95.19 90 GLY A C 1
ATOM 700 O O . GLY A 1 90 ? -16.080 6.695 3.900 1.00 95.19 90 GLY A O 1
ATOM 701 N N . ASP A 1 91 ? -14.491 8.222 3.422 1.00 95.25 91 ASP A N 1
ATOM 702 C CA . ASP A 1 91 ? -14.004 7.581 2.199 1.00 95.25 91 ASP A CA 1
ATOM 703 C C . ASP A 1 91 ? -12.994 6.457 2.498 1.00 95.25 91 ASP A C 1
ATOM 705 O O . ASP A 1 91 ? -12.648 5.689 1.602 1.00 95.25 91 ASP A O 1
ATOM 709 N N . LEU A 1 92 ? -12.513 6.345 3.745 1.00 97.44 92 LEU A N 1
ATOM 710 C CA . LEU A 1 92 ? -11.624 5.263 4.164 1.00 97.44 92 LEU A CA 1
ATOM 711 C C . LEU A 1 92 ? -12.353 3.918 4.155 1.00 97.44 92 LEU A C 1
ATOM 713 O O . LEU A 1 92 ? -13.488 3.792 4.628 1.00 97.44 92 LEU A O 1
ATOM 717 N N . GLU A 1 93 ? -11.666 2.881 3.695 1.00 97.06 93 GLU A N 1
ATOM 718 C CA . GLU A 1 93 ? -12.189 1.524 3.587 1.00 97.06 93 GLU A CA 1
ATOM 719 C C . GLU A 1 93 ? -11.582 0.618 4.662 1.00 97.06 93 GLU A C 1
ATOM 721 O O . GLU A 1 93 ? -10.374 0.614 4.885 1.00 97.06 93 GLU A O 1
ATOM 726 N N . TYR A 1 94 ? -12.423 -0.173 5.331 1.00 98.12 94 TYR A N 1
ATOM 727 C CA . TYR A 1 94 ? -11.954 -1.274 6.170 1.00 98.12 94 TYR A CA 1
ATOM 728 C C . TYR A 1 94 ? -11.759 -2.512 5.299 1.00 98.12 94 TYR A C 1
ATOM 730 O O . TYR A 1 94 ? -12.712 -2.994 4.688 1.00 98.12 94 TYR A O 1
ATOM 738 N N . ARG A 1 95 ? -10.532 -3.033 5.261 1.00 96.00 95 ARG A N 1
ATOM 739 C CA . ARG A 1 95 ? -10.169 -4.203 4.457 1.00 96.00 95 ARG A CA 1
ATOM 740 C C . ARG A 1 95 ? -10.227 -5.458 5.312 1.00 96.00 95 ARG A C 1
ATOM 742 O O . ARG A 1 95 ? -9.232 -5.858 5.917 1.00 96.00 95 ARG A O 1
ATOM 749 N N . GLU A 1 96 ? -11.405 -6.075 5.369 1.00 95.50 96 GLU A N 1
ATOM 750 C CA . GLU A 1 96 ? -11.612 -7.332 6.101 1.00 95.50 96 GLU A CA 1
ATOM 751 C C . GLU A 1 96 ? -10.688 -8.447 5.587 1.00 95.50 96 GLU A C 1
ATOM 753 O O . GLU A 1 96 ? -10.128 -9.190 6.382 1.00 95.50 96 GLU A O 1
ATOM 758 N N . ASP A 1 97 ? -10.436 -8.493 4.275 1.00 92.56 97 ASP A N 1
ATOM 759 C CA . ASP A 1 97 ? -9.560 -9.470 3.616 1.00 92.56 97 ASP A CA 1
ATOM 760 C C . ASP A 1 97 ? -8.078 -9.371 4.017 1.00 92.56 97 ASP A C 1
ATOM 762 O O . ASP A 1 97 ? -7.313 -10.304 3.775 1.00 92.56 97 ASP A O 1
ATOM 766 N N . LYS A 1 98 ? -7.674 -8.248 4.622 1.00 92.38 98 LYS A N 1
ATOM 767 C CA . LYS A 1 98 ? -6.305 -7.969 5.093 1.00 92.38 98 LYS A CA 1
ATOM 768 C C . LYS A 1 98 ? -6.224 -7.753 6.601 1.00 92.38 98 LYS A C 1
ATOM 770 O O . LYS A 1 98 ? -5.175 -7.375 7.114 1.00 92.38 98 LYS A O 1
ATOM 775 N N . SER A 1 99 ? -7.339 -7.943 7.296 1.00 96.44 99 SER A N 1
ATOM 776 C CA . SER A 1 99 ? -7.438 -7.799 8.742 1.00 96.44 99 SER A CA 1
ATOM 777 C C . SER A 1 99 ? -7.490 -9.172 9.403 1.00 96.44 99 SER A C 1
ATOM 779 O O . SER A 1 99 ? -7.882 -10.157 8.782 1.00 96.44 99 SER A O 1
ATOM 781 N N . ASP A 1 100 ? -7.131 -9.233 10.682 1.00 96.62 100 ASP A N 1
ATOM 782 C CA . ASP A 1 100 ? -7.223 -10.455 11.481 1.00 96.62 100 ASP A CA 1
ATOM 783 C C . ASP A 1 100 ? -7.721 -10.156 12.906 1.00 96.62 100 ASP A C 1
ATOM 785 O O . ASP A 1 100 ? -8.146 -9.036 13.223 1.00 96.62 100 ASP A O 1
ATOM 789 N N . ASP A 1 101 ? -7.688 -11.167 13.773 1.00 96.56 101 ASP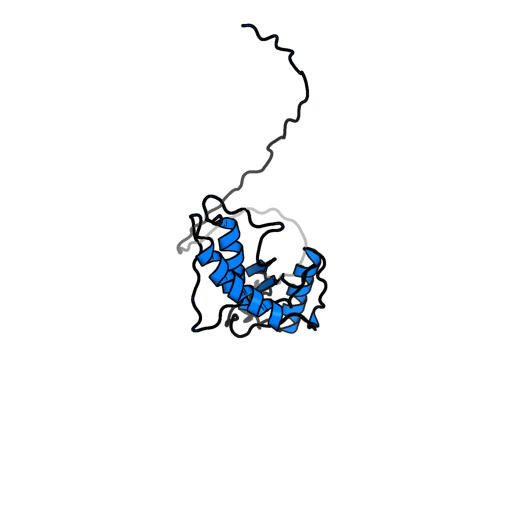 A N 1
ATOM 790 C CA . ASP A 1 101 ? -8.141 -11.087 15.168 1.00 96.56 101 ASP A CA 1
ATOM 791 C C . ASP A 1 101 ? -7.369 -10.061 16.015 1.00 96.56 101 ASP A C 1
ATOM 793 O O . ASP A 1 101 ? -7.834 -9.667 17.084 1.00 96.56 101 ASP A O 1
ATOM 797 N N . ASN A 1 102 ? -6.203 -9.612 15.554 1.00 97.69 102 ASN A N 1
ATOM 798 C CA . ASN A 1 102 ? -5.306 -8.704 16.262 1.00 97.69 102 ASN A CA 1
ATOM 799 C C . ASN A 1 102 ? -5.089 -7.380 15.527 1.00 97.69 102 ASN A C 1
ATOM 801 O O . ASN A 1 102 ? -4.606 -6.429 16.144 1.00 97.69 102 ASN A O 1
ATOM 805 N N . GLN A 1 103 ? -5.431 -7.301 14.240 1.00 98.06 103 GLN A N 1
ATOM 806 C CA . GLN A 1 103 ? -5.112 -6.158 13.390 1.00 98.06 103 GLN A CA 1
ATOM 807 C C . GLN A 1 103 ? -6.318 -5.680 12.577 1.00 98.06 103 GLN A C 1
ATOM 809 O O . GLN A 1 103 ? -7.144 -6.469 12.114 1.00 98.06 103 GLN A O 1
ATOM 814 N N . ILE A 1 104 ? -6.410 -4.363 12.400 1.00 98.56 104 ILE A N 1
ATOM 815 C CA . ILE A 1 104 ? -7.383 -3.697 11.530 1.00 98.56 104 ILE A CA 1
ATOM 816 C C . ILE A 1 104 ? -6.611 -2.991 10.421 1.00 98.56 104 ILE A C 1
ATOM 818 O O . ILE A 1 104 ? -5.792 -2.121 10.707 1.00 98.56 104 ILE A O 1
ATOM 822 N N . PHE A 1 105 ? -6.915 -3.328 9.171 1.00 98.19 105 PHE A N 1
ATOM 823 C CA . PHE A 1 105 ? -6.366 -2.671 7.990 1.00 98.19 105 PHE A CA 1
ATOM 824 C C . PHE A 1 105 ? -7.350 -1.613 7.476 1.00 98.19 105 PHE A C 1
ATOM 826 O O . PHE A 1 105 ? -8.460 -1.944 7.042 1.00 98.19 105 PHE A O 1
ATOM 833 N N . ILE A 1 106 ? -6.943 -0.343 7.511 1.00 98.44 106 ILE A N 1
ATOM 834 C CA . ILE A 1 106 ? -7.693 0.785 6.951 1.00 98.44 106 ILE A CA 1
ATOM 835 C C . ILE A 1 106 ? -6.960 1.311 5.720 1.00 98.44 106 ILE A C 1
ATOM 837 O O . ILE A 1 106 ? -5.778 1.634 5.780 1.00 98.44 106 ILE A O 1
ATOM 841 N N . GLU A 1 107 ? -7.667 1.409 4.602 1.00 97.06 107 GLU A N 1
ATOM 842 C CA . GLU A 1 107 ? -7.124 1.793 3.302 1.00 97.06 107 GLU A CA 1
ATOM 843 C C . GLU A 1 107 ? -7.744 3.108 2.823 1.00 97.06 107 GLU A C 1
ATOM 845 O O . GLU A 1 107 ? -8.939 3.350 3.001 1.00 97.06 107 GLU A O 1
ATOM 850 N N . SER A 1 108 ? -6.943 3.966 2.195 1.00 96.19 108 SER A N 1
ATOM 851 C CA . SER A 1 108 ? -7.436 5.195 1.580 1.00 96.19 108 SER A CA 1
ATOM 852 C C . SER A 1 108 ? -8.125 4.918 0.237 1.00 96.19 108 SER A C 1
ATOM 854 O O . SER A 1 108 ? -7.776 3.948 -0.457 1.00 96.19 108 SER A O 1
ATOM 856 N N . PRO A 1 109 ? -9.018 5.812 -0.230 1.00 95.38 109 PRO A N 1
ATOM 857 C CA . PRO A 1 109 ? -9.335 5.873 -1.653 1.00 95.38 109 PRO A CA 1
ATOM 858 C C . PRO A 1 109 ? -8.081 6.258 -2.457 1.00 95.38 109 PRO A C 1
ATOM 860 O O . PRO A 1 109 ? -7.035 6.598 -1.893 1.00 95.38 109 PRO A O 1
ATOM 863 N N . LEU A 1 110 ? -8.178 6.212 -3.786 1.00 94.62 110 LEU A N 1
ATOM 864 C CA . LEU A 1 110 ? -7.155 6.800 -4.649 1.00 94.62 110 LEU A CA 1
ATOM 865 C C . LEU A 1 110 ? -7.112 8.323 -4.468 1.00 94.62 110 LEU A C 1
ATOM 867 O O . LEU A 1 110 ? -8.151 8.980 -4.404 1.00 94.62 110 LEU A O 1
ATOM 871 N N . PHE A 1 111 ? -5.908 8.887 -4.393 1.00 92.31 111 PHE A N 1
ATOM 872 C CA . PHE A 1 111 ? -5.699 10.318 -4.170 1.00 92.31 111 PHE A CA 1
ATOM 873 C C . PHE A 1 111 ? -4.417 10.839 -4.841 1.00 92.31 111 PHE A C 1
ATOM 875 O O . PHE A 1 111 ? -3.748 10.142 -5.612 1.00 92.31 111 PHE A O 1
ATOM 882 N N . GLY A 1 112 ? -4.075 12.096 -4.553 1.00 87.50 112 GLY A N 1
ATOM 883 C CA . GLY A 1 112 ? -2.906 12.781 -5.102 1.00 87.50 112 GLY A CA 1
ATOM 884 C C . GLY A 1 112 ? -3.188 13.429 -6.459 1.00 87.50 112 GLY A C 1
ATOM 885 O O . GLY A 1 112 ? -4.258 13.261 -7.035 1.00 87.50 112 GLY A O 1
ATOM 886 N N . ILE A 1 113 ? -2.209 14.178 -6.975 1.00 82.88 113 ILE A N 1
ATOM 887 C CA . ILE A 1 113 ? -2.370 15.050 -8.158 1.00 82.88 113 ILE A CA 1
ATOM 888 C C . ILE A 1 113 ? -2.905 14.291 -9.384 1.00 82.88 113 ILE A C 1
ATOM 890 O O . ILE A 1 113 ? -3.708 14.835 -10.134 1.00 82.88 113 ILE A O 1
ATOM 894 N N . ASN A 1 114 ? -2.496 13.032 -9.557 1.00 83.88 114 ASN A N 1
ATOM 895 C CA . ASN A 1 114 ? -2.905 12.190 -10.685 1.00 83.88 114 ASN A CA 1
ATOM 896 C C . ASN A 1 114 ? -3.888 11.073 -10.284 1.00 83.88 114 ASN A C 1
ATOM 898 O O . ASN A 1 114 ? -4.062 10.133 -11.052 1.00 83.88 114 ASN A O 1
ATOM 902 N N . GLY A 1 115 ? -4.466 11.118 -9.076 1.00 88.88 115 GLY A N 1
ATOM 903 C CA . GLY A 1 115 ? -5.407 10.093 -8.601 1.00 88.88 115 GLY A CA 1
ATOM 904 C C . GLY A 1 115 ? -4.819 8.679 -8.536 1.00 88.88 115 GLY A C 1
ATOM 905 O O . GLY A 1 115 ? -5.547 7.703 -8.661 1.00 88.88 115 GLY A O 1
ATOM 906 N N . SER A 1 116 ? -3.498 8.551 -8.402 1.00 91.94 116 SER A N 1
ATOM 907 C CA . SER A 1 116 ? -2.790 7.268 -8.461 1.00 91.94 116 SER A CA 1
ATOM 908 C C . SER A 1 116 ? -2.218 6.829 -7.115 1.00 91.94 116 SER A C 1
ATOM 910 O O . SER A 1 116 ? -1.807 5.680 -6.971 1.00 91.94 116 SER A O 1
ATOM 912 N N . ALA A 1 117 ? -2.120 7.734 -6.140 1.00 93.50 117 ALA A N 1
ATOM 913 C CA . ALA A 1 117 ? -1.562 7.411 -4.834 1.00 93.50 117 ALA A CA 1
ATOM 914 C C . ALA A 1 117 ? -2.594 6.685 -3.971 1.00 93.50 117 ALA A C 1
ATOM 916 O O . ALA A 1 117 ? -3.798 6.914 -4.095 1.00 93.50 117 ALA A O 1
ATOM 917 N N . LYS A 1 118 ? -2.101 5.811 -3.097 1.00 94.50 118 LYS A N 1
ATOM 918 C CA . LYS A 1 118 ? -2.914 5.076 -2.132 1.00 94.50 118 LYS A CA 1
ATOM 919 C C . LYS A 1 118 ? -2.090 4.821 -0.877 1.00 94.50 118 LYS A C 1
ATOM 921 O O . LYS A 1 118 ? -0.873 4.643 -0.963 1.00 94.50 118 LYS A O 1
ATOM 926 N N . SER A 1 119 ? -2.750 4.823 0.267 1.00 95.50 119 SER A N 1
ATOM 927 C CA . SER A 1 119 ? -2.125 4.623 1.568 1.00 95.50 119 SER A CA 1
ATOM 928 C C . SER A 1 119 ? -2.953 3.665 2.398 1.00 95.50 119 SER A C 1
ATOM 930 O O . SER A 1 119 ? -4.144 3.467 2.148 1.00 95.50 119 SER A O 1
ATOM 932 N N . HIS A 1 120 ? -2.324 3.090 3.408 1.00 97.31 120 HIS A N 1
ATOM 933 C CA . HIS A 1 120 ? -3.007 2.297 4.404 1.00 97.31 120 HIS A CA 1
ATOM 934 C C . HIS A 1 120 ? -2.371 2.477 5.777 1.00 97.31 120 HIS A C 1
ATOM 936 O O . HIS A 1 120 ? -1.220 2.901 5.907 1.00 97.31 120 HIS A O 1
ATOM 942 N N . ILE A 1 121 ? -3.152 2.154 6.799 1.00 97.94 121 ILE A N 1
ATOM 943 C CA . ILE A 1 121 ? -2.716 2.085 8.185 1.00 97.94 121 ILE A CA 1
ATOM 944 C C . ILE A 1 121 ? -3.201 0.756 8.753 1.00 97.94 121 ILE A C 1
ATOM 946 O O . ILE A 1 121 ? -4.371 0.391 8.611 1.00 97.94 121 ILE A O 1
ATOM 950 N N . ILE A 1 122 ? -2.288 0.042 9.403 1.00 98.50 122 ILE A N 1
ATOM 951 C CA . ILE A 1 122 ? -2.580 -1.169 10.160 1.00 98.50 122 ILE A CA 1
ATOM 952 C C . ILE A 1 122 ? -2.542 -0.805 11.635 1.00 98.50 122 ILE A C 1
ATOM 954 O O . ILE A 1 122 ? -1.528 -0.327 12.144 1.00 98.50 122 ILE A O 1
ATOM 958 N N . LEU A 1 123 ? -3.652 -1.034 12.328 1.00 98.75 123 LEU A N 1
ATOM 959 C CA . LEU A 1 123 ? -3.793 -0.755 13.751 1.00 98.75 123 LEU A CA 1
ATOM 960 C C . LEU A 1 123 ? -3.892 -2.048 14.545 1.00 98.75 123 LEU A C 1
ATOM 962 O O . LEU A 1 123 ? -4.538 -3.004 14.115 1.00 98.75 123 LEU A O 1
ATOM 966 N N . ASN A 1 124 ? -3.346 -2.044 15.756 1.00 98.38 124 ASN A N 1
ATOM 967 C CA . ASN A 1 124 ? -3.672 -3.055 16.748 1.00 98.38 124 ASN A CA 1
ATOM 968 C C . ASN A 1 124 ? -5.166 -2.956 17.091 1.00 98.38 124 ASN A C 1
ATOM 970 O O . ASN A 1 124 ? -5.648 -1.913 17.540 1.00 98.38 124 ASN A O 1
ATOM 974 N N . ARG A 1 125 ? -5.900 -4.055 16.905 1.00 97.94 125 ARG A N 1
ATOM 975 C CA . ARG A 1 125 ? -7.355 -4.131 17.081 1.00 97.94 125 ARG A CA 1
ATOM 976 C C . ARG A 1 125 ? -7.805 -3.789 18.502 1.00 97.94 125 ARG A C 1
ATOM 978 O O . ARG A 1 125 ? -8.931 -3.340 18.675 1.00 97.94 125 ARG A O 1
ATOM 985 N N . TYR A 1 126 ? -6.959 -3.968 19.509 1.00 97.50 126 TYR A N 1
ATOM 986 C CA . TYR A 1 126 ? -7.311 -3.798 20.920 1.00 97.50 126 TYR A CA 1
ATOM 987 C C . TYR A 1 126 ? -6.821 -2.480 21.515 1.00 97.50 126 TYR A C 1
ATOM 989 O O . TYR A 1 126 ? -7.455 -1.954 22.428 1.00 97.50 126 TYR A O 1
ATOM 997 N N . THR A 1 127 ? -5.704 -1.937 21.027 1.00 97.19 127 THR A N 1
ATOM 998 C CA . THR A 1 127 ? -5.128 -0.687 21.556 1.00 97.19 127 THR A CA 1
ATOM 999 C C . THR A 1 127 ? -5.376 0.511 20.642 1.00 97.19 127 THR A C 1
ATOM 1001 O O . THR A 1 127 ? -5.451 1.642 21.121 1.00 97.19 127 THR A O 1
ATOM 1004 N N . GLY A 1 128 ? -5.564 0.280 19.340 1.00 97.50 128 GLY A N 1
ATOM 1005 C CA . GLY A 1 128 ? -5.584 1.327 18.318 1.00 97.50 128 GLY A CA 1
ATOM 1006 C C . GLY A 1 128 ? -4.207 1.917 18.013 1.00 97.50 128 GLY A C 1
ATOM 1007 O O . GLY A 1 128 ? -4.127 2.929 17.324 1.00 97.50 128 GLY A O 1
ATOM 1008 N N . GLU A 1 129 ? -3.131 1.317 18.528 1.00 98.25 129 GLU A N 1
ATOM 1009 C CA . GLU A 1 129 ? -1.764 1.720 18.201 1.00 98.25 129 GLU A CA 1
ATOM 1010 C C . GLU A 1 129 ? -1.424 1.358 16.755 1.00 98.25 129 GLU A C 1
ATOM 1012 O O . GLU A 1 129 ? -1.840 0.314 16.248 1.00 98.25 129 GLU A O 1
ATOM 1017 N N . VAL A 1 130 ? -0.643 2.219 16.104 1.00 98.25 130 VAL A N 1
ATOM 1018 C CA . VAL A 1 130 ? -0.167 1.999 14.738 1.00 98.25 130 VAL A CA 1
ATOM 1019 C C . VAL A 1 130 ? 0.868 0.881 14.736 1.00 98.25 130 VAL A C 1
ATOM 1021 O O . VAL A 1 130 ? 1.907 0.988 15.385 1.00 98.25 130 VAL A O 1
ATOM 1024 N N . ILE A 1 131 ? 0.574 -0.181 13.993 1.00 98.31 131 ILE A N 1
ATOM 1025 C CA . ILE A 1 131 ? 1.512 -1.262 13.682 1.00 98.31 131 ILE A CA 1
ATOM 1026 C C . ILE A 1 131 ? 2.314 -0.881 12.439 1.00 98.31 131 ILE A C 1
ATOM 1028 O O . ILE A 1 131 ? 3.539 -0.970 12.439 1.00 98.31 131 ILE A O 1
ATOM 1032 N N . GLU A 1 132 ? 1.618 -0.432 11.395 1.00 97.12 132 GLU A N 1
ATOM 1033 C CA . GLU A 1 132 ? 2.212 -0.046 10.120 1.00 97.12 132 GLU A CA 1
ATOM 1034 C C . GLU A 1 132 ? 1.475 1.154 9.529 1.00 97.12 132 GLU A C 1
ATOM 1036 O O . GLU A 1 132 ? 0.255 1.281 9.645 1.00 97.12 132 GLU A O 1
ATOM 1041 N N . GLN A 1 133 ? 2.239 2.020 8.873 1.00 95.50 133 GLN A N 1
ATOM 1042 C CA . GLN A 1 133 ? 1.743 3.096 8.035 1.00 95.50 133 GLN A CA 1
ATOM 1043 C C . GLN A 1 133 ? 2.617 3.147 6.786 1.00 95.50 133 GLN A C 1
ATOM 1045 O O . GLN A 1 133 ? 3.826 3.364 6.878 1.00 95.50 133 GLN A O 1
ATOM 1050 N N . ASP A 1 134 ? 2.008 2.926 5.625 1.00 94.56 134 ASP A N 1
ATOM 1051 C CA . ASP A 1 134 ? 2.712 2.948 4.347 1.00 94.56 134 ASP A CA 1
ATOM 1052 C C . ASP A 1 134 ? 1.780 3.395 3.213 1.00 94.56 134 ASP A C 1
ATOM 1054 O O . ASP A 1 134 ? 0.549 3.375 3.309 1.00 94.56 134 ASP A O 1
ATOM 1058 N N . GLY A 1 135 ? 2.370 3.838 2.109 1.00 92.44 135 GLY A N 1
ATOM 1059 C CA . GLY A 1 135 ? 1.630 4.366 0.978 1.00 92.44 135 GLY A CA 1
ATOM 1060 C C . GLY A 1 135 ? 2.490 5.082 -0.044 1.00 92.44 135 GLY A C 1
ATOM 1061 O O . GLY A 1 135 ? 3.721 5.021 -0.028 1.00 92.44 135 GLY A O 1
ATOM 1062 N N . GLY A 1 136 ? 1.807 5.760 -0.960 1.00 92.00 136 GLY A N 1
ATOM 1063 C CA . GLY A 1 136 ? 2.419 6.618 -1.965 1.00 92.00 136 GLY A CA 1
ATOM 1064 C C . GLY A 1 136 ? 2.017 6.277 -3.401 1.00 92.00 136 GLY A C 1
ATOM 1065 O O . GLY A 1 13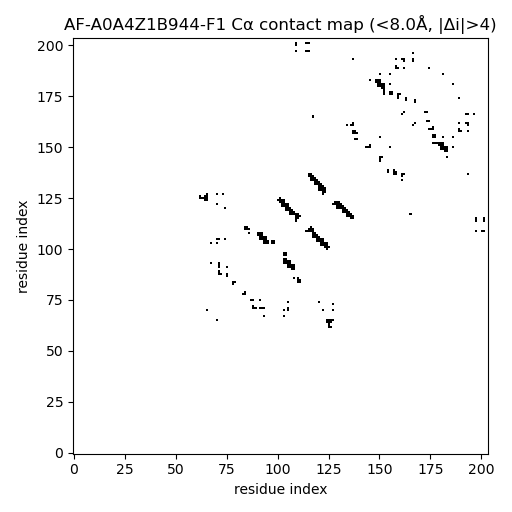6 ? 1.089 5.497 -3.638 1.00 92.00 136 GLY A O 1
ATOM 1066 N N . PRO A 1 137 ? 2.680 6.910 -4.382 1.00 92.25 137 PRO A N 1
ATOM 1067 C CA . PRO A 1 137 ? 2.435 6.657 -5.794 1.00 92.25 137 PRO A CA 1
ATOM 1068 C C . PRO A 1 137 ? 3.001 5.294 -6.236 1.00 92.25 137 PRO A C 1
ATOM 1070 O O . PRO A 1 137 ? 3.937 4.777 -5.623 1.00 92.25 137 PRO A O 1
ATOM 1073 N N . PRO A 1 138 ? 2.503 4.727 -7.350 1.00 92.81 138 PRO A N 1
ATOM 1074 C CA . PRO A 1 138 ? 2.995 3.458 -7.895 1.00 92.81 138 PRO A CA 1
ATOM 1075 C C . PRO A 1 138 ? 4.382 3.567 -8.551 1.00 92.81 138 PRO A C 1
ATOM 1077 O O . PRO A 1 138 ? 4.956 2.561 -8.965 1.00 92.81 138 PRO A O 1
ATOM 1080 N N . ALA A 1 139 ? 4.918 4.779 -8.694 1.00 89.31 139 ALA A N 1
ATOM 1081 C CA . ALA A 1 139 ? 6.214 5.055 -9.299 1.00 89.31 139 ALA A CA 1
ATOM 1082 C C . ALA A 1 139 ? 6.795 6.371 -8.747 1.00 89.31 139 ALA A C 1
ATOM 1084 O O . ALA A 1 139 ? 6.026 7.237 -8.324 1.00 89.31 139 ALA A O 1
ATOM 1085 N N . PRO A 1 140 ? 8.131 6.543 -8.759 1.00 85.50 140 PRO A N 1
ATOM 1086 C CA . PRO A 1 140 ? 8.761 7.816 -8.422 1.00 85.50 140 PRO A CA 1
ATOM 1087 C C . PRO A 1 140 ? 8.413 8.910 -9.442 1.00 85.50 140 PRO A C 1
ATOM 1089 O O . PRO A 1 140 ? 8.137 8.623 -10.608 1.00 85.50 140 PRO A O 1
ATOM 1092 N N . ASP A 1 141 ? 8.493 10.169 -9.010 1.00 79.69 141 ASP A N 1
ATOM 1093 C CA . ASP A 1 141 ? 8.238 11.315 -9.880 1.00 79.69 141 ASP A CA 1
ATOM 1094 C C . ASP A 1 141 ? 9.246 11.419 -11.034 1.00 79.69 141 ASP A C 1
ATOM 1096 O O . ASP A 1 141 ? 10.460 11.247 -10.881 1.00 79.69 141 ASP A O 1
ATOM 1100 N N . GLY A 1 142 ? 8.726 11.804 -12.200 1.00 80.94 142 GLY A N 1
ATOM 1101 C CA . GLY A 1 142 ? 9.508 12.061 -13.403 1.00 80.94 142 GLY A CA 1
ATOM 1102 C C . GLY A 1 142 ? 9.587 10.875 -14.372 1.00 80.94 142 GLY A C 1
ATOM 1103 O O . GLY A 1 142 ? 9.020 9.808 -14.149 1.00 80.94 142 GLY A O 1
ATOM 1104 N N . PRO A 1 143 ? 10.258 11.067 -15.520 1.00 85.00 143 PRO A N 1
ATOM 1105 C CA . PRO A 1 143 ? 10.333 10.039 -16.547 1.00 85.00 143 PRO A CA 1
ATOM 1106 C C . PRO A 1 143 ? 11.207 8.868 -16.092 1.00 85.00 143 PRO A C 1
ATOM 1108 O O . PRO A 1 143 ? 12.272 9.076 -15.506 1.00 85.00 143 PRO A O 1
ATOM 1111 N N . LEU A 1 144 ? 10.816 7.646 -16.464 1.00 88.88 144 LEU A N 1
ATOM 1112 C CA . LEU A 1 144 ? 11.659 6.460 -16.304 1.00 88.88 144 LEU A CA 1
ATOM 1113 C C . LEU A 1 144 ? 12.996 6.652 -17.030 1.00 88.88 144 LEU A C 1
ATOM 1115 O O . LEU A 1 144 ? 13.041 7.092 -18.181 1.00 88.88 144 LEU A O 1
ATOM 1119 N N . ARG A 1 145 ? 14.096 6.283 -16.367 1.00 88.19 145 ARG A N 1
ATOM 1120 C CA . ARG A 1 145 ? 15.463 6.415 -16.901 1.00 88.19 145 ARG A CA 1
ATOM 1121 C C . ARG A 1 145 ? 16.148 5.051 -17.010 1.00 88.19 145 ARG A C 1
ATOM 1123 O O . ARG A 1 145 ? 17.100 4.795 -16.269 1.00 88.19 145 ARG A O 1
ATOM 1130 N N . PRO A 1 146 ? 15.682 4.161 -17.906 1.00 91.69 146 PRO A N 1
ATOM 1131 C CA . PRO A 1 146 ? 16.290 2.852 -18.061 1.00 91.69 146 PRO A CA 1
ATOM 1132 C C . PRO A 1 146 ? 17.753 2.971 -18.498 1.00 91.69 146 PRO A C 1
ATOM 1134 O O . PRO A 1 146 ? 18.099 3.781 -19.359 1.00 91.69 146 PRO A O 1
ATOM 1137 N N . LYS A 1 147 ? 18.613 2.118 -17.941 1.00 93.88 147 LYS A N 1
ATOM 1138 C CA . LYS A 1 147 ? 20.020 1.989 -18.341 1.00 93.88 147 LYS A CA 1
ATOM 1139 C C . LYS A 1 147 ? 20.223 0.613 -18.950 1.00 93.88 147 LYS A C 1
ATOM 1141 O O . LYS A 1 147 ? 19.905 -0.389 -18.319 1.00 93.88 147 LYS A O 1
ATOM 1146 N N . ASN A 1 148 ? 20.728 0.559 -20.182 1.00 94.56 148 ASN A N 1
ATOM 1147 C CA . ASN A 1 148 ? 20.961 -0.695 -20.913 1.00 94.56 148 ASN A CA 1
ATOM 1148 C C . ASN A 1 148 ? 19.720 -1.614 -20.957 1.00 94.56 148 ASN A C 1
ATOM 1150 O O . ASN A 1 148 ? 19.823 -2.820 -20.755 1.00 94.56 148 ASN A O 1
ATOM 1154 N N . GLY A 1 149 ? 18.533 -1.032 -21.172 1.00 95.25 149 GLY A N 1
ATOM 1155 C CA . GLY A 1 149 ? 17.272 -1.782 -21.241 1.00 95.25 149 GLY A CA 1
ATOM 1156 C C . GLY A 1 149 ? 16.748 -2.300 -19.896 1.00 95.25 149 GLY A C 1
ATOM 1157 O O . GLY A 1 149 ? 15.843 -3.136 -19.888 1.00 95.25 149 GLY A O 1
ATOM 1158 N N . LYS A 1 150 ? 17.289 -1.811 -18.772 1.00 97.62 150 LYS A N 1
ATOM 1159 C CA . LYS A 1 150 ? 16.883 -2.201 -17.419 1.00 97.62 150 LYS A CA 1
ATOM 1160 C C . LYS A 1 150 ? 16.384 -1.022 -16.586 1.00 97.62 150 LYS A C 1
ATOM 1162 O O . LYS A 1 150 ? 16.881 0.093 -16.740 1.00 97.62 150 LYS A O 1
ATOM 1167 N N . ILE A 1 151 ? 15.432 -1.294 -15.701 1.00 97.19 151 ILE A N 1
ATOM 1168 C CA . ILE A 1 151 ? 14.928 -0.397 -14.655 1.00 97.19 151 ILE A CA 1
ATOM 1169 C C . ILE A 1 151 ? 15.663 -0.721 -13.356 1.00 97.19 151 ILE A C 1
ATOM 1171 O O . ILE A 1 151 ? 15.915 -1.890 -13.072 1.00 97.19 151 ILE A O 1
ATOM 1175 N N . ASP A 1 152 ? 16.048 0.299 -12.593 1.00 96.31 152 ASP A N 1
ATOM 1176 C CA . ASP A 1 152 ? 16.688 0.096 -11.294 1.00 96.31 152 ASP A CA 1
ATOM 1177 C C . ASP A 1 152 ? 15.740 -0.598 -10.301 1.00 96.31 152 ASP A C 1
ATOM 1179 O O . ASP A 1 152 ? 14.516 -0.477 -10.390 1.00 96.31 152 ASP A O 1
ATOM 1183 N N . SER A 1 153 ? 16.314 -1.335 -9.349 1.00 96.19 153 SER A N 1
ATOM 1184 C CA . SER A 1 153 ? 15.551 -2.099 -8.361 1.00 96.19 153 SER A CA 1
ATOM 1185 C C . SER A 1 153 ? 14.662 -1.216 -7.488 1.00 96.19 153 SER A C 1
ATOM 1187 O O . SER A 1 153 ? 13.554 -1.627 -7.168 1.00 96.19 153 SER A O 1
ATOM 1189 N N . GLY A 1 154 ? 15.080 0.010 -7.156 1.00 95.50 154 GLY A N 1
ATOM 1190 C CA . GLY A 1 154 ? 14.272 0.944 -6.366 1.00 95.50 154 GLY A CA 1
ATOM 1191 C C . GLY A 1 154 ? 12.955 1.296 -7.059 1.00 95.50 154 GLY A C 1
ATOM 1192 O O . GLY A 1 154 ? 11.880 1.085 -6.499 1.00 95.50 154 GLY A O 1
ATOM 1193 N N . THR A 1 155 ? 13.030 1.751 -8.309 1.00 95.75 155 THR A N 1
ATOM 1194 C CA . THR A 1 155 ? 11.854 2.061 -9.137 1.00 95.75 155 THR A CA 1
ATOM 1195 C C . THR A 1 155 ? 10.951 0.841 -9.329 1.00 95.75 155 THR A C 1
ATOM 1197 O O . THR A 1 155 ? 9.728 0.958 -9.247 1.00 95.75 155 THR A O 1
ATOM 1200 N N . TYR A 1 156 ? 11.530 -0.339 -9.572 1.00 97.19 156 TYR A N 1
ATOM 1201 C CA . TYR A 1 156 ? 10.754 -1.573 -9.715 1.00 97.19 156 TYR A CA 1
ATOM 1202 C C . TYR A 1 156 ? 10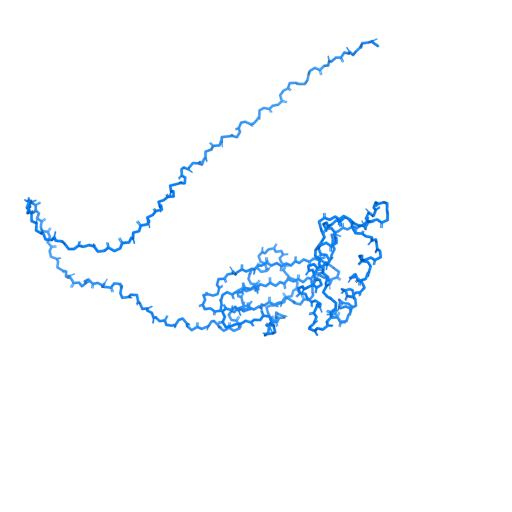.058 -1.978 -8.410 1.00 97.19 156 TYR A C 1
ATOM 1204 O O . TYR A 1 156 ? 8.873 -2.301 -8.420 1.00 97.19 156 TYR A O 1
ATOM 1212 N N . ASN A 1 157 ? 10.764 -1.914 -7.282 1.00 97.12 157 ASN A N 1
ATOM 1213 C CA . ASN A 1 157 ? 10.242 -2.353 -5.993 1.00 97.12 157 ASN A CA 1
ATOM 1214 C C . ASN A 1 157 ? 9.142 -1.428 -5.464 1.00 97.12 157 ASN A C 1
ATOM 1216 O O . ASN A 1 157 ? 8.227 -1.920 -4.815 1.00 97.12 157 ASN A O 1
ATOM 1220 N N . ILE A 1 158 ? 9.166 -0.127 -5.784 1.00 96.19 158 ILE A N 1
ATOM 1221 C CA . ILE A 1 158 ? 8.039 0.781 -5.500 1.00 96.19 158 ILE A CA 1
ATOM 1222 C C . ILE A 1 158 ? 6.763 0.277 -6.188 1.00 96.19 158 ILE A C 1
ATOM 1224 O O . ILE A 1 158 ? 5.718 0.151 -5.551 1.00 96.19 158 ILE A O 1
ATOM 1228 N N . LEU A 1 159 ? 6.865 -0.075 -7.471 1.00 97.25 159 LEU A N 1
ATOM 1229 C CA . LEU A 1 159 ? 5.734 -0.562 -8.254 1.00 97.25 159 LEU A CA 1
ATOM 1230 C C . LEU A 1 159 ? 5.239 -1.932 -7.768 1.00 97.25 159 LEU A C 1
ATOM 1232 O O . LEU A 1 159 ? 4.034 -2.146 -7.647 1.00 97.25 159 LEU A O 1
ATOM 1236 N N . VAL A 1 160 ? 6.159 -2.850 -7.456 1.00 97.44 160 VAL A N 1
ATOM 1237 C CA . VAL A 1 160 ? 5.825 -4.168 -6.891 1.00 97.44 160 VAL A CA 1
ATOM 1238 C C . VAL A 1 160 ? 5.160 -4.029 -5.525 1.00 97.44 160 VAL A C 1
ATOM 1240 O O . VAL A 1 160 ? 4.164 -4.701 -5.274 1.00 97.44 160 VAL A O 1
ATOM 1243 N N . LYS A 1 161 ? 5.653 -3.129 -4.667 1.00 96.06 161 LYS A N 1
ATOM 1244 C CA . LYS A 1 161 ? 5.043 -2.850 -3.363 1.00 96.06 161 LYS A CA 1
ATOM 1245 C C . LYS A 1 161 ? 3.607 -2.369 -3.534 1.00 96.06 161 LYS A C 1
ATOM 1247 O O . LYS A 1 161 ? 2.705 -2.908 -2.905 1.00 96.06 161 LYS A O 1
ATOM 1252 N N . TYR A 1 162 ? 3.382 -1.412 -4.435 1.00 96.69 162 TYR A N 1
ATOM 1253 C CA . TYR A 1 162 ? 2.039 -0.922 -4.742 1.00 96.69 162 TYR A CA 1
ATOM 1254 C C . TYR A 1 162 ? 1.126 -2.049 -5.243 1.00 96.69 162 TYR A C 1
ATOM 1256 O O . TYR A 1 162 ? -0.003 -2.191 -4.776 1.00 96.69 162 TYR A O 1
ATOM 1264 N N . TYR A 1 163 ? 1.616 -2.874 -6.173 1.00 96.75 163 TYR A N 1
ATOM 1265 C CA . TYR A 1 163 ? 0.864 -4.014 -6.689 1.00 96.75 163 TYR A CA 1
ATOM 1266 C C . TYR A 1 163 ? 0.478 -4.989 -5.570 1.00 96.75 163 TYR A C 1
ATOM 1268 O O . TYR A 1 163 ? -0.703 -5.289 -5.405 1.00 96.75 163 TYR A O 1
ATOM 1276 N N . ASN A 1 164 ? 1.450 -5.438 -4.775 1.00 93.44 164 ASN A N 1
ATOM 1277 C CA . ASN A 1 164 ? 1.229 -6.411 -3.707 1.00 93.44 164 ASN A CA 1
ATOM 1278 C C . ASN A 1 164 ? 0.291 -5.861 -2.625 1.00 93.44 164 ASN A C 1
ATOM 1280 O O . ASN A 1 164 ? -0.567 -6.589 -2.132 1.00 93.44 164 ASN A O 1
ATOM 1284 N N . ASN A 1 165 ? 0.409 -4.571 -2.302 1.00 92.56 165 ASN A N 1
ATOM 1285 C CA . ASN A 1 165 ? -0.407 -3.957 -1.264 1.00 92.56 165 ASN A CA 1
ATOM 1286 C C . ASN A 1 165 ? -1.826 -3.645 -1.728 1.00 92.56 165 ASN A C 1
ATOM 1288 O O . ASN A 1 165 ? -2.721 -3.724 -0.901 1.00 92.56 165 ASN A O 1
ATOM 1292 N N . TYR A 1 166 ? -2.074 -3.285 -2.991 1.00 94.12 166 TYR A N 1
ATOM 1293 C CA . TYR A 1 166 ? -3.374 -2.716 -3.390 1.00 94.12 166 TYR A CA 1
ATOM 1294 C C . TYR A 1 166 ? -4.076 -3.440 -4.536 1.00 94.12 166 TYR A C 1
ATOM 1296 O O . TYR A 1 166 ? -5.303 -3.391 -4.622 1.00 94.12 166 TYR A O 1
ATOM 1304 N N . VAL A 1 167 ? -3.322 -4.109 -5.404 1.00 94.56 167 VAL A N 1
ATOM 1305 C CA . VAL A 1 167 ? -3.835 -4.675 -6.659 1.00 94.56 167 VAL A CA 1
ATOM 1306 C C . VAL A 1 167 ? -3.988 -6.187 -6.575 1.00 94.56 167 VAL A C 1
ATOM 1308 O O . VAL A 1 167 ? -4.966 -6.721 -7.093 1.00 94.56 167 VAL A O 1
ATOM 1311 N N . TYR A 1 168 ? -3.033 -6.859 -5.932 1.00 93.25 168 TYR A N 1
ATOM 1312 C CA . TYR A 1 168 ? -2.967 -8.311 -5.839 1.00 93.25 168 TYR A CA 1
ATOM 1313 C C . TYR A 1 168 ? -4.255 -8.912 -5.268 1.00 93.25 168 TYR A C 1
ATOM 1315 O O . TYR A 1 168 ? -4.759 -8.488 -4.224 1.00 93.25 168 TYR A O 1
ATOM 1323 N N . ARG A 1 169 ? -4.761 -9.947 -5.942 1.00 88.25 169 ARG A N 1
ATOM 1324 C CA . ARG A 1 169 ? -5.853 -10.801 -5.475 1.00 88.25 169 ARG A CA 1
ATOM 1325 C C . ARG A 1 169 ? -5.380 -12.245 -5.432 1.00 88.25 169 ARG A C 1
ATOM 1327 O O . ARG A 1 169 ? -4.506 -12.654 -6.192 1.00 88.25 169 ARG A O 1
ATOM 1334 N N . ASN A 1 170 ? -5.980 -13.041 -4.550 1.00 86.00 170 ASN A N 1
ATOM 1335 C CA . ASN A 1 170 ? -5.639 -14.455 -4.451 1.00 86.00 170 ASN A CA 1
ATOM 1336 C C . ASN A 1 170 ? -5.816 -15.159 -5.810 1.00 86.00 170 ASN A C 1
ATOM 1338 O O . ASN A 1 170 ? -6.907 -15.135 -6.381 1.00 86.00 170 ASN A O 1
ATOM 1342 N N . GLY A 1 171 ? -4.747 -15.789 -6.302 1.00 86.25 171 GLY A N 1
ATOM 1343 C CA . GLY A 1 171 ? -4.692 -16.426 -7.622 1.00 86.25 171 GLY A CA 1
ATOM 1344 C C . GLY A 1 171 ? -3.989 -15.603 -8.708 1.00 86.25 171 GLY A C 1
ATOM 1345 O O . GLY A 1 171 ? -3.702 -16.157 -9.769 1.00 86.25 171 GLY A O 1
ATOM 1346 N N . ASP A 1 172 ? -3.667 -14.333 -8.451 1.00 90.75 172 ASP A N 1
ATOM 1347 C CA . ASP A 1 172 ? -2.865 -13.521 -9.365 1.00 90.75 172 ASP A CA 1
ATOM 1348 C C . ASP A 1 172 ? -1.367 -13.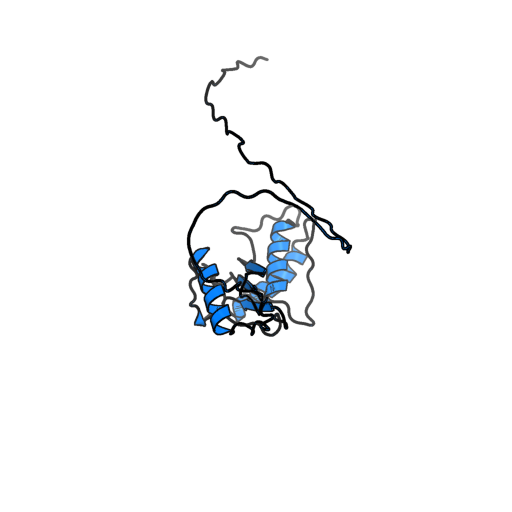871 -9.299 1.00 90.75 172 ASP A C 1
ATOM 1350 O O . ASP A 1 172 ? -0.875 -14.517 -8.369 1.00 90.75 172 ASP A O 1
ATOM 1354 N N . THR A 1 173 ? -0.609 -13.404 -10.294 1.00 90.81 173 THR A N 1
ATOM 1355 C CA . THR A 1 173 ? 0.854 -13.492 -10.293 1.00 90.81 173 THR A CA 1
ATOM 1356 C C . THR A 1 173 ? 1.442 -12.697 -9.129 1.00 90.81 173 THR A C 1
ATOM 1358 O O . THR A 1 173 ? 1.268 -11.484 -9.046 1.00 90.81 173 THR A O 1
ATOM 1361 N N . VAL A 1 174 ? 2.225 -13.360 -8.279 1.00 89.94 174 VAL A N 1
ATOM 1362 C CA . VAL A 1 174 ? 3.028 -12.687 -7.252 1.00 89.94 174 VAL A CA 1
ATOM 1363 C C . VAL A 1 174 ? 4.299 -12.135 -7.889 1.00 89.94 174 VAL A C 1
ATOM 1365 O O . VAL A 1 174 ? 5.094 -12.886 -8.460 1.00 89.94 174 VAL A O 1
ATOM 1368 N N . TYR A 1 175 ? 4.516 -10.827 -7.763 1.00 94.50 175 TYR A N 1
ATOM 1369 C CA . TYR A 1 175 ? 5.774 -10.197 -8.150 1.00 94.50 175 TYR A CA 1
ATOM 1370 C C . TYR A 1 175 ? 6.656 -10.009 -6.918 1.00 94.50 175 TYR A C 1
ATOM 1372 O O . TYR A 1 175 ? 6.219 -9.502 -5.885 1.00 94.50 175 TYR A O 1
ATOM 1380 N N . ASN A 1 176 ? 7.914 -10.423 -7.039 1.00 96.31 176 ASN A N 1
ATOM 1381 C CA . ASN A 1 176 ? 8.888 -10.330 -5.960 1.00 96.31 176 ASN A CA 1
ATOM 1382 C C . ASN A 1 176 ? 9.726 -9.067 -6.098 1.00 96.31 176 ASN A C 1
ATOM 1384 O O . ASN A 1 176 ? 10.010 -8.615 -7.210 1.00 96.31 176 ASN A O 1
ATOM 1388 N N . TYR A 1 177 ? 10.181 -8.544 -4.964 1.00 97.56 177 TYR A N 1
ATOM 1389 C CA . TYR A 1 177 ? 11.214 -7.521 -4.962 1.00 97.56 177 TYR A CA 1
ATOM 1390 C C . TYR A 1 177 ? 12.493 -8.040 -5.622 1.00 97.56 177 TYR A C 1
ATOM 1392 O O . TYR A 1 177 ? 12.820 -9.225 -5.548 1.00 97.56 177 TYR A O 1
ATOM 1400 N N . SER A 1 178 ? 13.220 -7.131 -6.262 1.00 97.56 178 SER A N 1
ATOM 1401 C CA . SER A 1 178 ? 14.516 -7.407 -6.870 1.00 97.56 178 SER A CA 1
ATOM 1402 C C . SER A 1 178 ? 15.598 -6.601 -6.171 1.00 97.56 178 SER A C 1
ATOM 1404 O O . SER A 1 178 ? 15.422 -5.410 -5.917 1.00 97.56 178 SER A O 1
ATOM 1406 N N . GLU A 1 179 ? 16.738 -7.225 -5.901 1.00 98.00 179 GLU A N 1
ATOM 1407 C CA . GLU A 1 179 ? 17.944 -6.517 -5.454 1.00 98.00 179 GLU A CA 1
ATOM 1408 C C . GLU A 1 179 ? 18.692 -5.896 -6.649 1.00 98.00 179 GLU A C 1
ATOM 1410 O O . GLU A 1 179 ? 19.338 -4.857 -6.522 1.00 98.00 179 GLU A O 1
ATOM 1415 N N . GLU A 1 180 ? 18.509 -6.465 -7.844 1.00 97.50 180 GLU A N 1
ATOM 1416 C CA . GLU A 1 180 ? 19.194 -6.080 -9.080 1.00 97.50 180 GLU A CA 1
ATOM 1417 C C . GLU A 1 180 ? 18.271 -5.342 -10.070 1.00 97.50 180 GLU A C 1
ATOM 1419 O O . GLU A 1 180 ? 17.047 -5.520 -10.037 1.00 97.50 180 GLU A O 1
ATOM 1424 N N . PRO A 1 181 ? 18.820 -4.548 -11.011 1.00 97.62 181 PRO A N 1
ATOM 1425 C CA . PRO A 1 181 ? 18.033 -3.950 -12.082 1.00 97.62 181 PRO A CA 1
ATOM 1426 C C . PRO A 1 181 ? 17.333 -5.001 -12.956 1.00 97.62 181 PRO A C 1
ATOM 1428 O O . PRO A 1 181 ? 17.963 -5.941 -13.459 1.00 97.62 181 PRO A O 1
ATOM 1431 N N . VAL A 1 182 ? 16.044 -4.789 -13.214 1.00 97.56 182 VAL A N 1
ATOM 1432 C CA . VAL A 1 182 ? 15.180 -5.711 -13.968 1.00 97.56 182 VAL A CA 1
ATOM 1433 C C . VAL A 1 182 ? 15.017 -5.275 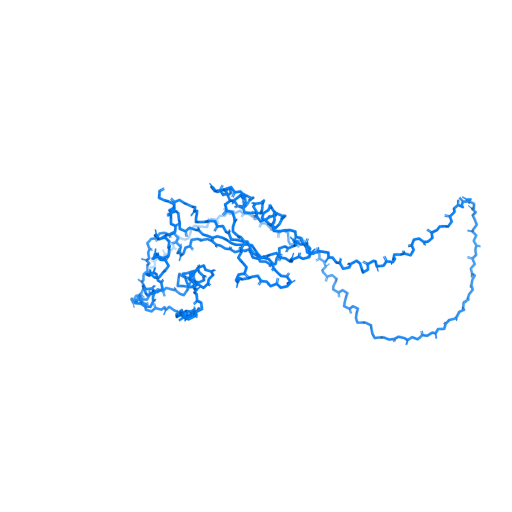-15.425 1.00 97.56 182 VAL A C 1
ATOM 1435 O O . VAL A 1 182 ? 15.106 -4.081 -15.719 1.00 97.56 182 VAL A O 1
ATOM 1438 N N . PRO A 1 183 ? 14.753 -6.190 -16.373 1.00 97.88 183 PRO A N 1
ATOM 1439 C CA . PRO A 1 183 ? 14.400 -5.814 -17.738 1.00 97.88 183 PRO A CA 1
ATOM 1440 C C . PRO A 1 183 ? 13.170 -4.898 -17.790 1.00 97.88 183 PRO A C 1
ATOM 1442 O O . PRO A 1 183 ? 12.209 -5.075 -17.042 1.00 97.88 183 PRO A O 1
ATOM 1445 N N . VAL A 1 184 ? 13.152 -3.959 -18.740 1.00 96.88 184 VAL A N 1
ATOM 1446 C CA . VAL A 1 184 ? 11.989 -3.075 -18.960 1.00 96.88 184 VAL A CA 1
ATOM 1447 C C . VAL A 1 184 ? 10.698 -3.862 -19.229 1.00 96.88 184 VAL A C 1
ATOM 1449 O O . VAL A 1 184 ? 9.626 -3.396 -18.855 1.00 96.88 184 VAL A O 1
ATOM 1452 N N . SER A 1 185 ? 10.769 -5.042 -19.854 1.00 96.94 185 SER A N 1
ATOM 1453 C CA . SER A 1 185 ? 9.594 -5.898 -20.080 1.00 96.94 185 SER A CA 1
ATOM 1454 C C . SER A 1 185 ? 8.944 -6.347 -18.771 1.00 96.94 185 SER A C 1
ATOM 1456 O O . SER A 1 185 ? 7.740 -6.187 -18.617 1.00 96.94 185 SER A O 1
ATOM 1458 N N . GLN A 1 186 ? 9.746 -6.795 -17.803 1.00 97.06 186 GLN A N 1
ATOM 1459 C CA . GLN A 1 186 ? 9.264 -7.211 -16.485 1.00 97.06 186 GLN A CA 1
ATOM 1460 C C . GLN A 1 186 ? 8.617 -6.043 -15.730 1.00 97.06 186 GLN A C 1
ATOM 1462 O O . GLN A 1 186 ? 7.554 -6.199 -15.141 1.00 97.06 186 GLN A O 1
ATOM 1467 N N . TYR A 1 187 ? 9.207 -4.843 -15.790 1.00 97.06 187 TYR A N 1
ATOM 1468 C CA . TYR A 1 187 ? 8.578 -3.645 -15.221 1.00 97.06 187 TYR A CA 1
ATOM 1469 C C . TYR A 1 187 ? 7.217 -3.352 -15.875 1.00 97.06 187 TYR A C 1
ATOM 1471 O O . TYR A 1 187 ? 6.243 -3.061 -15.185 1.00 97.06 187 TYR A O 1
ATOM 1479 N N . LYS A 1 188 ? 7.134 -3.446 -17.210 1.00 96.12 188 LYS A N 1
ATOM 1480 C CA . LYS A 1 188 ? 5.903 -3.166 -17.964 1.00 96.12 188 LYS A CA 1
ATOM 1481 C C . LYS A 1 188 ? 4.760 -4.121 -17.623 1.00 96.12 188 LYS A C 1
ATOM 1483 O O . LYS A 1 188 ? 3.617 -3.677 -17.626 1.00 96.12 188 LYS A O 1
ATOM 1488 N N . GLU A 1 189 ? 5.054 -5.384 -17.325 1.00 96.44 189 GLU A N 1
ATOM 1489 C CA . GLU A 1 189 ? 4.048 -6.373 -16.916 1.00 96.44 189 GLU A CA 1
ATOM 1490 C C . GLU A 1 189 ? 3.355 -5.967 -15.611 1.00 96.44 189 GLU A C 1
ATOM 1492 O O . GLU A 1 189 ? 2.127 -5.879 -15.569 1.00 96.44 189 GLU A O 1
ATOM 1497 N N . VAL A 1 190 ? 4.133 -5.619 -14.578 1.00 97.56 190 VAL A N 1
ATOM 1498 C CA . VAL A 1 190 ? 3.580 -5.126 -13.304 1.00 97.56 190 VAL A CA 1
ATOM 1499 C C . VAL A 1 190 ? 2.855 -3.797 -13.515 1.00 97.56 190 VAL A C 1
ATOM 1501 O O . VAL A 1 190 ? 1.747 -3.598 -13.022 1.00 97.56 190 VAL A O 1
ATOM 1504 N N . ASN A 1 191 ? 3.453 -2.898 -14.303 1.00 96.44 191 ASN A N 1
ATOM 1505 C CA . ASN A 1 191 ? 2.922 -1.558 -14.538 1.00 96.44 191 ASN A CA 1
ATOM 1506 C C . ASN A 1 191 ? 1.542 -1.616 -15.196 1.00 96.44 191 ASN A C 1
ATOM 1508 O O . ASN A 1 191 ? 0.644 -0.894 -14.783 1.00 96.44 191 ASN A O 1
ATOM 1512 N N . ALA A 1 192 ? 1.355 -2.494 -16.183 1.00 96.12 192 ALA A N 1
ATOM 1513 C CA . ALA A 1 192 ? 0.065 -2.666 -16.842 1.00 96.12 192 ALA A CA 1
ATOM 1514 C C . ALA A 1 192 ? -1.037 -3.050 -15.845 1.00 96.12 192 ALA A C 1
ATOM 1516 O O . ALA A 1 192 ? -2.119 -2.478 -15.891 1.00 96.12 192 ALA A O 1
ATOM 1517 N N . LYS A 1 193 ? -0.746 -3.957 -14.904 1.00 96.94 193 LYS A N 1
ATOM 1518 C CA . LYS A 1 193 ? -1.709 -4.377 -13.876 1.00 96.94 193 LYS A CA 1
ATOM 1519 C C . LYS A 1 193 ? -2.037 -3.281 -12.876 1.00 96.94 193 LYS A C 1
ATOM 1521 O O . LYS A 1 193 ? -3.197 -3.113 -12.512 1.00 96.94 193 LYS A O 1
ATOM 1526 N N . VAL A 1 194 ? -1.032 -2.518 -12.462 1.00 96.88 194 VAL A N 1
ATOM 1527 C CA . VAL A 1 194 ? -1.240 -1.392 -11.550 1.00 96.88 194 VAL A CA 1
ATOM 1528 C C . VAL A 1 194 ? -2.076 -0.292 -12.202 1.00 96.88 194 VAL A C 1
ATOM 1530 O O . VAL A 1 194 ? -3.028 0.182 -11.590 1.00 96.88 194 VAL A O 1
ATOM 1533 N N . TRP A 1 195 ? -1.782 0.081 -13.448 1.00 95.19 195 TRP A N 1
ATOM 1534 C CA . TRP A 1 195 ? -2.552 1.121 -14.137 1.00 95.19 195 TRP A CA 1
ATOM 1535 C C . TRP A 1 195 ? -3.957 0.669 -14.526 1.00 95.19 195 TRP A C 1
ATOM 1537 O O . TRP A 1 195 ? -4.884 1.451 -14.364 1.00 95.19 195 TRP A O 1
ATOM 1547 N N . GLU A 1 196 ? -4.144 -0.594 -14.916 1.00 95.75 196 GLU A N 1
ATOM 1548 C CA . GLU A 1 196 ? -5.478 -1.182 -15.110 1.00 95.75 196 GLU A CA 1
ATOM 1549 C C . GLU A 1 196 ? -6.327 -1.061 -13.833 1.00 95.75 196 GLU A C 1
ATOM 1551 O O . GLU A 1 196 ? -7.500 -0.693 -13.890 1.00 95.75 196 GLU A O 1
ATOM 1556 N N . TYR A 1 197 ? -5.747 -1.326 -12.658 1.00 95.31 197 TYR A N 1
ATOM 1557 C CA . TYR A 1 197 ? -6.437 -1.113 -11.385 1.00 95.31 197 TYR A CA 1
ATOM 1558 C C . TYR A 1 197 ? -6.772 0.364 -11.154 1.00 95.31 197 TYR A C 1
ATOM 1560 O O . TYR A 1 197 ? -7.920 0.679 -10.843 1.00 95.31 197 TYR A O 1
ATOM 1568 N N . ILE A 1 198 ? -5.802 1.265 -11.316 1.00 95.25 198 ILE A N 1
ATOM 1569 C CA . ILE A 1 198 ? -5.993 2.698 -11.060 1.00 95.25 198 ILE A CA 1
ATOM 1570 C C . ILE A 1 198 ? -7.084 3.273 -11.973 1.00 95.25 198 ILE A C 1
ATOM 1572 O O . ILE A 1 198 ? -8.004 3.920 -11.485 1.00 95.25 198 ILE A O 1
ATOM 1576 N N . GLU A 1 199 ? -7.032 2.999 -13.277 1.00 94.06 199 GLU A N 1
ATOM 1577 C CA . GLU A 1 199 ? -8.012 3.488 -14.258 1.00 94.06 199 GLU A CA 1
ATOM 1578 C C . GLU A 1 199 ? -9.438 3.027 -13.936 1.00 94.06 199 GLU A C 1
ATOM 1580 O O . GLU A 1 199 ? -10.381 3.809 -14.043 1.00 94.06 199 GLU A O 1
ATOM 1585 N N . ASN A 1 200 ? -9.596 1.785 -13.474 1.00 93.88 200 ASN A N 1
ATOM 1586 C CA . ASN A 1 200 ? -10.898 1.228 -13.108 1.00 93.88 200 ASN A CA 1
ATOM 1587 C C . ASN A 1 200 ? -11.447 1.748 -11.769 1.00 93.88 200 ASN A C 1
ATOM 1589 O O . ASN A 1 200 ? -12.628 1.550 -11.489 1.00 93.88 200 ASN A O 1
ATOM 1593 N N . ASN A 1 201 ? -10.610 2.365 -10.929 1.00 91.31 201 ASN A N 1
ATOM 1594 C CA . ASN A 1 201 ? -10.984 2.813 -9.583 1.00 91.31 201 ASN A CA 1
ATOM 1595 C C . ASN A 1 201 ? -10.864 4.333 -9.393 1.00 91.31 201 ASN A C 1
ATOM 1597 O O . ASN A 1 201 ? -11.168 4.835 -8.310 1.00 91.31 201 ASN A O 1
ATOM 1601 N N . MET A 1 202 ? -10.433 5.080 -10.413 1.00 85.56 202 MET A N 1
ATOM 1602 C CA . MET A 1 202 ? -10.476 6.537 -10.373 1.00 85.56 202 MET A CA 1
ATOM 1603 C C . MET A 1 202 ? -11.939 7.016 -10.338 1.00 85.56 202 MET A C 1
ATOM 1605 O O . MET A 1 202 ? -12.760 6.522 -11.118 1.00 85.56 202 MET A O 1
ATOM 1609 N N . PRO A 1 203 ? -12.282 7.980 -9.465 1.0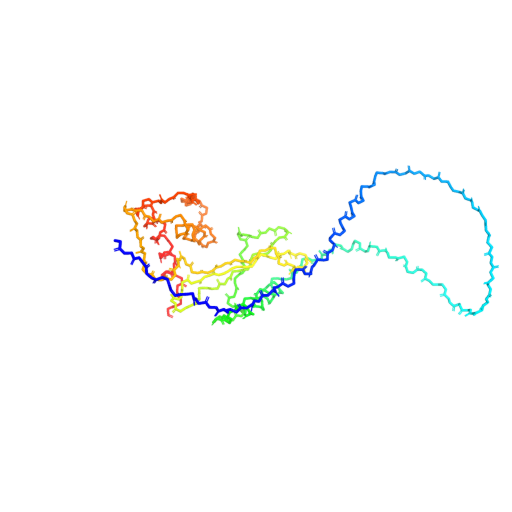0 68.38 203 PRO A N 1
ATOM 1610 C CA . PRO A 1 203 ? -13.600 8.602 -9.488 1.00 68.38 203 PRO A CA 1
ATOM 1611 C C . PRO A 1 203 ? -13.822 9.290 -10.845 1.00 68.38 203 PRO A C 1
ATOM 1613 O O . PRO A 1 203 ? -12.982 10.078 -11.283 1.00 68.38 203 PRO A O 1
ATOM 1616 N N . GLN A 1 204 ? -14.926 8.935 -11.511 1.00 57.50 204 GLN A N 1
ATOM 1617 C CA . GLN A 1 204 ? -15.370 9.510 -12.789 1.00 57.50 204 GLN A CA 1
ATOM 1618 C C . GLN A 1 204 ? -16.006 10.889 -12.597 1.00 57.50 204 GLN A C 1
ATOM 1620 O O . GLN A 1 204 ? -16.724 11.066 -11.584 1.00 57.50 204 GLN A O 1
#

Mean predicted aligned error: 15.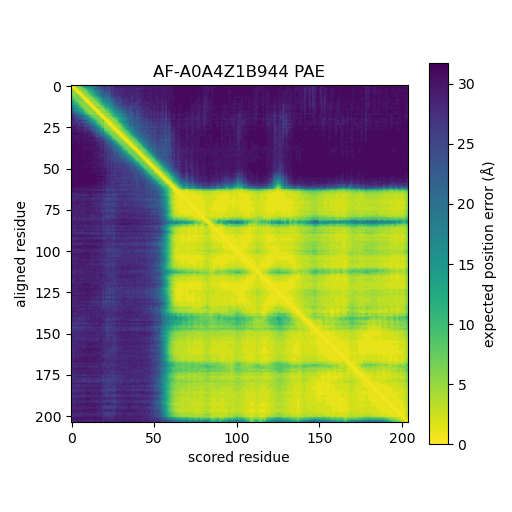46 Å

Solvent-accessible surface area (backbone atoms only — not comparable to full-atom values): 13433 Å² total; per-residue (Å²): 140,82,90,82,86,80,89,84,80,87,81,89,82,87,79,82,88,80,79,78,87,82,81,79,81,79,81,83,80,80,82,88,84,90,83,88,84,90,79,89,88,88,84,89,83,88,83,85,90,82,90,75,85,75,72,83,68,77,72,81,61,80,64,63,63,61,52,68,68,58,53,38,51,57,46,38,58,52,52,38,73,76,70,60,60,95,71,57,59,85,58,47,40,77,38,68,94,74,34,57,99,57,34,41,29,38,32,51,54,65,32,68,101,80,40,56,21,40,39,39,35,32,25,33,28,55,78,66,47,77,76,45,76,55,67,48,53,51,54,72,92,74,81,87,79,62,58,96,64,19,36,53,23,67,58,48,34,42,31,39,49,42,31,64,75,74,62,64,51,97,88,57,88,86,71,75,79,49,92,54,63,40,50,49,67,64,49,47,58,56,48,52,56,46,48,56,50,38,67,76,63,47,87,130

Organism: NCBI:txid1611836

Foldseek 3Di:
DDDDDDDDDDDDDDDDPDDDDPPPPPDDDDDDDDDDDDDDDDDDDDDDDDDDPPPPPVPPPVQQFDDPLVLLVLWQVVVCVVPRWPDDSVQKDWDPVPADPFKTKIKHAQGDPVSAKIWIFIAGRRPRDTPDTDITGLADDDDQDDDPQWGALVRQVSNLVLCVVPQDDPPDDRDDRDPGTDGPVVSVVSVVSSVVVSVVRRDD

Secondary structure (DSSP, 8-state):
------PPP-----------------------------------------------------PPPPPHHHHHHHHHHHHHHHH--SS-GGG-EE-GGG--SSEEEEEPPSBSTTS-BEEEEEEETTT--EEEEEEE-SS-SS----BTTEE-HHHHHHHHHHIIIII--TTSPPPPP-SSPEEHHHHHHHHHHHHHHHHHHS--

pLDDT: mean 76.91, std 26.4, range [25.66, 98.75]

Sequence (204 aa):
MRLKKLLSISLLLSVFLGACDININLDKNKNNDNNTQQNQQQTSNNQNQNVENGTSQSNNQESNPISIDKAKNISYDLMEKEGGVSFKEGDLEYREDKSDDNQIFIESPLFGINGSAKSHIILNRYTGEVIEQDGGPPAPDGPLRPKNGKIDSGTYNILVKYYNNYVYRNGDTVYNYSEEPVPVSQYKEVNAKVWEYIENNMPQ

Nearest PDB structures (foldseek):
  4hgy-assembly1_E  TM=6.298E-01  e=3.974E-01  Streptomyces caelestis
  8cgm-assembly2_B  TM=7.080E-01  e=5.583E+00  Porphyromonas gingivalis ATCC 33277
  3j9w-assembly1_BR  TM=2.339E-01  e=2.840E+00  Bacillus subtilis subsp. subtilis str. 168
  5m45-assembly2_L  TM=4.630E-01  e=6.714E+00  Xanthobacter autotrophicus Py2
  5mlc-assembly1_Q  TM=1.720E-01  e=3.211E+00  Spinacia oleracea

Radius of gyration: 28.91 Å; Cα contacts (8 Å, |Δi|>4): 208; chains: 1; bounding box: 69×48×86 Å